Protein AF-A0A164Y6G1-F1 (afdb_monomer_lite)

Foldseek 3Di:
DCQFADQHFDDDDADPCPCVPPPDFDDDPNWGAFDWDAQDQDWFDALEDFEDADTGGRCVLPGIGTQAHRVGDGGPLNVVLCVCQVVVPAEEEEAQSNRSVRRSNCVVNVVVVHHDHRYYHFEAAAAQVRHGDDPVVPPDDVVVCVVLVDDQQLVVQLVCVQLPLDDDGDRDHPVRSVVPDDPVSVSVSRNDNDRHHSAQDPPYPNPDRRPDDPPPPDPDPDDDD

Organism: NCBI:txid431041

InterPro domains:
  IPR014729 Rossmann-like alpha/beta/alpha sandwich fold [G3DSA:3.40.50.620] (2-193)
  IPR020058 Glutamyl/glutaminyl-tRNA synthetase, class Ib, catalytic domain [PF00749] (61-154)
  IPR049940 Glutamyl-Q tRNA(Asp) synthetase/Glutamate--tRNA ligase [PTHR43311] (8-162)

pLDDT: mean 82.49, std 15.35, range [37.59, 97.94]

Sequence (225 aa):
MLAAVSAPHGVTPLYPGTCRNRRDWGPRQGKLPSWRWRAPNRHCRVPEMLQPAPEGWLPTMVGDVVLRRADGFVAYHLATAVDEMAMGITQVFRGADLLPTTAVQVALMEDLGGTPPRYWHGPLLRNRHGQRLAKRTGAGGVQALRQAGWDAPAVVGALAASVGLLEGRQRLSSAELLSGLDLPRLEATCRTDHTPPPQGLPWGEDAAPPPPAPHCGDRGEDAAP

Structure (mmCIF, N/CA/C/O backbone):
data_AF-A0A164Y6G1-F1
#
_entry.id   AF-A0A164Y6G1-F1
#
loop_
_atom_site.group_PDB
_atom_site.id
_atom_site.type_symbol
_atom_site.label_atom_id
_atom_site.label_alt_id
_atom_site.label_comp_id
_atom_site.label_asym_id
_atom_site.label_entity_id
_atom_site.label_seq_id
_atom_site.pdbx_PDB_ins_code
_atom_site.Cartn_x
_atom_site.Cartn_y
_atom_site.Cartn_z
_atom_site.occupancy
_atom_site.B_iso_or_equiv
_atom_site.auth_seq_id
_atom_site.auth_comp_id
_atom_site.auth_asym_id
_atom_site.auth_atom_id
_atom_site.pdbx_PDB_model_num
ATOM 1 N N . MET A 1 1 ? 20.203 -2.605 1.189 1.00 37.59 1 MET A N 1
ATOM 2 C CA . MET A 1 1 ? 20.053 -3.958 0.597 1.00 37.59 1 MET A CA 1
ATOM 3 C C . MET A 1 1 ? 18.624 -4.527 0.642 1.00 37.59 1 MET A C 1
ATOM 5 O O . MET A 1 1 ? 18.361 -5.434 -0.131 1.00 37.59 1 MET A O 1
ATOM 9 N N . LEU A 1 2 ? 17.691 -3.989 1.449 1.00 40.72 2 LEU A N 1
ATOM 10 C CA . LEU A 1 2 ? 16.301 -4.486 1.590 1.00 40.72 2 LEU A CA 1
ATOM 11 C C . LEU A 1 2 ? 15.241 -3.787 0.708 1.00 40.72 2 LEU A C 1
ATOM 13 O O . LEU A 1 2 ? 14.111 -4.255 0.627 1.00 40.72 2 LEU A O 1
ATOM 17 N N . ALA A 1 3 ? 15.584 -2.682 0.041 1.00 51.72 3 ALA A N 1
ATOM 18 C CA . ALA A 1 3 ? 14.600 -1.743 -0.515 1.00 51.72 3 ALA A CA 1
ATOM 19 C C . ALA A 1 3 ? 13.660 -2.307 -1.600 1.00 51.72 3 ALA A C 1
ATOM 21 O O . ALA A 1 3 ? 12.612 -1.726 -1.827 1.00 51.72 3 ALA A O 1
ATOM 22 N N . ALA A 1 4 ? 14.017 -3.411 -2.266 1.00 55.47 4 ALA A N 1
ATOM 23 C CA . ALA A 1 4 ? 13.190 -4.005 -3.323 1.00 55.47 4 ALA A CA 1
ATOM 24 C C . ALA A 1 4 ? 12.319 -5.187 -2.848 1.00 55.47 4 ALA A C 1
ATOM 26 O O . ALA A 1 4 ? 11.470 -5.649 -3.603 1.00 55.47 4 ALA A O 1
ATOM 27 N N . VAL A 1 5 ? 12.541 -5.701 -1.631 1.00 51.06 5 VAL A N 1
ATOM 28 C CA . VAL A 1 5 ? 11.758 -6.819 -1.055 1.00 51.06 5 VAL A CA 1
ATOM 29 C C . VAL A 1 5 ? 10.559 -6.304 -0.263 1.00 51.06 5 VAL A C 1
ATOM 31 O O . VAL A 1 5 ? 9.538 -6.972 -0.163 1.00 51.06 5 VAL A O 1
ATOM 34 N N . SER A 1 6 ? 10.678 -5.104 0.294 1.00 55.56 6 SER A N 1
ATOM 35 C CA . SER A 1 6 ? 9.580 -4.396 0.944 1.00 55.56 6 SER A CA 1
ATOM 36 C C . SER A 1 6 ? 9.068 -3.291 0.034 1.00 55.56 6 SER A C 1
ATOM 38 O O . SER A 1 6 ? 9.755 -2.894 -0.909 1.00 55.56 6 SER A O 1
ATOM 40 N N . ALA A 1 7 ? 7.881 -2.772 0.337 1.00 56.25 7 ALA A N 1
ATOM 41 C CA . ALA A 1 7 ? 7.389 -1.597 -0.351 1.00 56.25 7 ALA A CA 1
ATOM 42 C C . ALA A 1 7 ? 8.407 -0.438 -0.266 1.00 56.25 7 ALA A C 1
ATOM 44 O O . ALA A 1 7 ? 8.993 -0.209 0.806 1.00 56.25 7 ALA A O 1
ATOM 45 N N . PRO A 1 8 ? 8.648 0.281 -1.375 1.00 61.53 8 PRO A N 1
ATOM 46 C CA . PRO A 1 8 ? 9.492 1.466 -1.360 1.00 61.53 8 PRO A CA 1
ATOM 47 C C . PRO A 1 8 ? 8.957 2.506 -0.371 1.00 61.53 8 PRO A C 1
ATOM 49 O O . PRO A 1 8 ? 7.753 2.680 -0.231 1.00 61.53 8 PRO A O 1
ATOM 52 N N . HIS A 1 9 ? 9.863 3.212 0.304 1.00 57.62 9 HIS A N 1
ATOM 53 C CA . HIS A 1 9 ? 9.523 4.353 1.150 1.00 57.62 9 HIS A CA 1
ATOM 54 C C . HIS A 1 9 ? 10.285 5.575 0.624 1.00 57.62 9 HIS A C 1
ATOM 56 O O . HIS A 1 9 ? 11.516 5.562 0.609 1.00 57.62 9 HIS A O 1
ATOM 62 N N . GLY A 1 10 ? 9.566 6.621 0.208 1.00 60.31 10 GLY A N 1
ATOM 63 C CA . GLY A 1 10 ? 10.155 7.846 -0.350 1.00 60.31 10 GLY A CA 1
ATOM 64 C C . GLY A 1 10 ? 10.494 7.769 -1.845 1.00 60.31 10 GLY A C 1
ATOM 65 O O . GLY A 1 10 ? 10.114 6.830 -2.545 1.00 60.31 10 GLY A O 1
ATOM 66 N N . VAL A 1 11 ? 11.199 8.790 -2.345 1.00 59.03 11 VAL A N 1
ATOM 67 C CA . VAL A 1 11 ? 11.557 8.911 -3.768 1.00 59.03 11 VAL A CA 1
ATOM 68 C C . VAL A 1 11 ? 12.651 7.902 -4.109 1.00 59.03 11 VAL A C 1
ATOM 70 O O . VAL A 1 11 ? 13.762 7.965 -3.584 1.00 59.03 11 VAL A O 1
ATOM 73 N N . THR A 1 12 ? 12.340 6.967 -5.004 1.00 67.06 12 THR A N 1
ATOM 74 C CA . THR A 1 12 ? 13.330 6.025 -5.533 1.00 67.06 12 THR A CA 1
ATOM 75 C C . THR A 1 12 ? 13.986 6.650 -6.763 1.00 67.06 12 THR A C 1
ATOM 77 O O . THR A 1 12 ? 13.264 7.048 -7.677 1.00 67.06 12 THR A O 1
ATOM 80 N N . PRO A 1 13 ? 15.327 6.756 -6.828 1.00 81.50 13 PRO A N 1
ATOM 81 C CA . PRO A 1 13 ? 15.986 7.284 -8.013 1.00 81.50 13 PRO A CA 1
ATOM 82 C C . PRO A 1 13 ? 15.686 6.397 -9.222 1.00 81.50 13 PRO A C 1
ATOM 84 O O . PRO A 1 13 ? 15.748 5.164 -9.138 1.00 81.50 13 PRO A O 1
ATOM 87 N N . LEU A 1 14 ? 15.388 7.036 -10.354 1.00 90.88 14 LEU A N 1
ATOM 88 C CA . LEU A 1 14 ? 15.133 6.333 -11.603 1.00 90.88 14 LEU A CA 1
ATOM 89 C C . LEU A 1 14 ? 16.375 5.557 -12.034 1.00 90.88 14 LEU A C 1
ATOM 91 O O . LEU A 1 14 ? 17.514 6.013 -11.898 1.00 90.88 14 LEU A O 1
ATOM 95 N N . TYR A 1 15 ? 16.153 4.364 -12.577 1.00 93.25 15 TYR A N 1
ATOM 96 C CA . TYR A 1 15 ? 17.240 3.568 -13.117 1.00 93.25 15 TYR A CA 1
ATOM 97 C C . TYR A 1 15 ? 17.894 4.294 -14.309 1.00 93.25 15 TYR A C 1
ATOM 99 O O . TYR A 1 15 ? 17.200 4.566 -15.287 1.00 93.25 15 TYR A O 1
ATOM 107 N N . PRO A 1 16 ? 19.220 4.531 -14.304 1.00 92.38 16 PRO A N 1
ATOM 108 C CA . PRO A 1 16 ? 19.900 5.301 -15.353 1.00 92.38 16 PRO A CA 1
ATOM 109 C C . PRO A 1 16 ? 20.017 4.571 -16.703 1.00 92.38 16 PRO A C 1
ATOM 111 O O . PRO A 1 16 ? 20.645 5.072 -17.628 1.00 92.38 16 PRO A O 1
ATOM 114 N N . GLY A 1 17 ? 19.464 3.361 -16.836 1.00 92.38 17 GLY A N 1
ATOM 115 C CA . GLY A 1 17 ? 19.423 2.650 -18.114 1.00 92.38 17 GLY A CA 1
ATOM 116 C C . GLY A 1 17 ? 20.713 1.923 -18.509 1.00 92.38 17 GLY A C 1
ATOM 117 O O . GLY A 1 17 ? 20.767 1.379 -19.608 1.00 92.38 17 GLY A O 1
ATOM 118 N N . THR A 1 18 ? 21.718 1.830 -17.627 1.00 91.81 18 THR A N 1
ATOM 119 C CA . THR A 1 18 ? 23.053 1.251 -17.910 1.00 91.81 18 THR A CA 1
ATOM 120 C C . THR A 1 18 ? 23.014 -0.117 -18.605 1.00 91.81 18 THR A C 1
ATOM 122 O O . THR A 1 18 ? 23.839 -0.411 -19.463 1.00 91.81 18 THR A O 1
ATOM 125 N N . CYS A 1 19 ? 22.044 -0.963 -18.257 1.00 90.69 19 CYS A N 1
ATOM 126 C CA . CYS A 1 19 ? 21.857 -2.301 -18.817 1.00 90.69 19 CYS A CA 1
ATOM 127 C C . CYS A 1 19 ? 20.603 -2.417 -19.697 1.00 90.69 19 CYS A C 1
ATOM 129 O O . CYS A 1 19 ? 20.311 -3.511 -20.171 1.00 90.69 19 CYS A O 1
ATOM 131 N N . ARG A 1 20 ? 19.855 -1.329 -19.925 1.00 91.56 20 ARG A N 1
ATOM 132 C CA . ARG A 1 20 ? 18.534 -1.363 -20.578 1.00 91.56 20 ARG A CA 1
ATOM 133 C C . ARG A 1 20 ? 18.600 -1.916 -22.000 1.00 91.56 20 ARG A C 1
ATOM 135 O O . ARG A 1 20 ? 17.698 -2.635 -22.408 1.00 91.56 20 ARG A O 1
ATOM 142 N N . ASN A 1 21 ? 19.653 -1.603 -22.750 1.00 90.81 21 ASN A N 1
ATOM 143 C CA . ASN A 1 21 ? 19.790 -2.009 -24.155 1.00 90.81 21 ASN A CA 1
ATOM 144 C C . ASN A 1 21 ? 20.833 -3.115 -24.365 1.00 90.81 21 ASN A C 1
ATOM 146 O O . ASN A 1 21 ? 21.228 -3.391 -25.498 1.00 90.81 21 ASN A O 1
ATOM 150 N N . ARG A 1 22 ? 21.294 -3.751 -23.281 1.00 88.62 22 ARG A N 1
ATOM 151 C CA . ARG A 1 22 ? 22.223 -4.875 -23.387 1.00 88.62 22 ARG A CA 1
ATOM 152 C C . ARG A 1 22 ? 21.521 -6.078 -23.995 1.00 88.62 22 ARG A C 1
ATOM 154 O O . ARG A 1 22 ? 20.410 -6.421 -23.603 1.00 88.62 22 ARG A O 1
ATOM 161 N N . ARG A 1 23 ? 22.206 -6.720 -24.938 1.00 83.31 23 ARG A N 1
ATOM 162 C CA . ARG A 1 23 ? 21.751 -7.953 -25.593 1.00 83.31 23 ARG A CA 1
ATOM 163 C C . ARG A 1 23 ? 22.353 -9.205 -24.957 1.00 83.31 23 ARG A C 1
ATOM 165 O O . ARG A 1 23 ? 21.868 -10.302 -25.190 1.00 83.31 23 ARG A O 1
ATOM 172 N N . ASP A 1 24 ? 23.392 -9.039 -24.142 1.00 84.69 24 ASP A N 1
ATOM 173 C CA . ASP A 1 24 ? 24.102 -10.123 -23.482 1.00 84.69 24 ASP A CA 1
ATOM 174 C C . ASP A 1 24 ? 23.584 -10.348 -22.051 1.00 84.69 24 ASP A C 1
ATOM 176 O O . ASP A 1 24 ? 23.931 -9.636 -21.100 1.00 84.69 24 ASP A O 1
ATOM 180 N N . TRP A 1 25 ? 22.749 -11.376 -21.896 1.00 81.94 25 TRP A N 1
ATOM 181 C CA . TRP A 1 25 ? 22.172 -11.792 -20.619 1.00 81.94 25 TRP A CA 1
ATOM 182 C C . TRP A 1 25 ? 22.725 -13.151 -20.174 1.00 81.94 25 TRP A C 1
ATOM 184 O O . TRP A 1 25 ? 22.909 -14.052 -20.985 1.00 81.94 25 TRP A O 1
ATOM 194 N N . GLY A 1 26 ? 23.003 -13.295 -18.878 1.00 84.94 26 GLY A N 1
ATOM 195 C CA . GLY A 1 26 ? 23.525 -14.527 -18.289 1.00 84.94 26 GLY A CA 1
ATOM 196 C C . GLY A 1 26 ? 24.227 -14.281 -16.950 1.00 84.94 26 GLY A C 1
ATOM 197 O O . GLY A 1 26 ? 24.414 -13.118 -16.569 1.00 84.94 26 GLY A O 1
ATOM 198 N N . PRO A 1 27 ? 24.605 -15.346 -16.218 1.00 86.75 27 PRO A N 1
ATOM 199 C CA . PRO A 1 27 ? 25.309 -15.224 -14.946 1.00 86.75 27 PRO A CA 1
ATOM 200 C C . PRO A 1 27 ? 26.602 -14.412 -15.080 1.00 86.75 27 PRO A C 1
ATOM 202 O O . PRO A 1 27 ? 27.409 -14.647 -15.977 1.00 86.75 27 PRO A O 1
ATOM 205 N N . ARG A 1 28 ? 26.832 -13.475 -14.159 1.00 83.44 28 ARG A N 1
ATOM 206 C CA . ARG A 1 28 ? 28.101 -12.750 -14.026 1.00 83.44 28 ARG A CA 1
ATOM 207 C C . ARG A 1 28 ? 28.600 -12.888 -12.605 1.00 83.44 28 ARG A C 1
ATOM 209 O O . ARG A 1 28 ? 27.852 -12.624 -11.668 1.00 83.44 28 ARG A O 1
ATOM 216 N N . GLN A 1 29 ? 29.850 -13.326 -12.454 1.00 84.31 29 GLN A N 1
ATOM 217 C CA . GLN A 1 29 ? 30.454 -13.585 -11.141 1.00 84.31 29 GLN A CA 1
ATOM 218 C C . GLN A 1 29 ? 29.556 -14.481 -10.258 1.00 84.31 29 GLN A C 1
ATOM 220 O O . GLN A 1 29 ? 29.310 -14.186 -9.092 1.00 84.31 29 GLN A O 1
ATOM 225 N N . GLY A 1 30 ? 28.983 -15.536 -10.852 1.00 83.31 30 GLY A N 1
ATOM 226 C CA . GLY A 1 30 ? 28.108 -16.487 -10.153 1.00 83.31 30 GLY A CA 1
ATOM 227 C C . GLY A 1 30 ? 26.705 -15.973 -9.802 1.00 83.31 30 GLY A C 1
ATOM 228 O O . GLY A 1 30 ? 25.961 -16.681 -9.132 1.00 83.31 30 GLY A O 1
ATOM 229 N N . LYS A 1 31 ? 26.309 -14.768 -10.240 1.00 82.00 31 LYS A N 1
ATOM 230 C CA . LYS A 1 31 ? 24.981 -14.194 -9.968 1.00 82.00 31 LYS A CA 1
ATOM 231 C C . LYS A 1 31 ? 24.225 -13.904 -11.254 1.00 82.00 31 LYS A C 1
ATOM 233 O O . LYS A 1 31 ? 24.781 -13.350 -12.202 1.00 82.00 31 LYS A O 1
ATOM 238 N N . LEU A 1 32 ? 22.935 -14.230 -11.279 1.00 88.62 32 LEU A N 1
ATOM 239 C CA . LEU A 1 32 ? 22.060 -13.790 -12.362 1.00 88.62 32 LEU A CA 1
ATOM 240 C C . LEU A 1 32 ? 21.804 -12.279 -12.240 1.00 88.62 32 LEU A C 1
ATOM 242 O O . LEU A 1 32 ? 21.560 -11.793 -11.133 1.00 88.62 32 LEU A O 1
ATOM 246 N N . PRO A 1 33 ? 21.817 -11.519 -13.346 1.00 91.06 33 PRO A N 1
ATOM 247 C CA . PRO A 1 33 ? 21.391 -10.128 -13.338 1.00 91.06 33 PRO A CA 1
ATOM 248 C C . PRO A 1 33 ? 19.959 -9.991 -12.811 1.00 91.06 33 PRO A C 1
ATOM 250 O O . PRO A 1 33 ? 19.117 -10.869 -13.011 1.00 91.06 33 PRO A O 1
ATOM 253 N N . SER A 1 34 ? 19.670 -8.866 -12.154 1.00 92.31 34 SER A N 1
ATOM 254 C CA . SER A 1 34 ? 18.297 -8.546 -11.751 1.00 92.31 34 SER A CA 1
ATOM 255 C C . SER A 1 34 ? 17.397 -8.401 -12.976 1.00 92.31 34 SER A C 1
ATOM 257 O O . SER A 1 34 ? 17.828 -7.886 -14.008 1.00 92.31 34 SER A O 1
ATOM 259 N N . TRP A 1 35 ? 16.140 -8.809 -12.847 1.00 93.50 35 TRP A N 1
ATOM 260 C CA . TRP A 1 35 ? 15.112 -8.514 -13.836 1.00 93.50 35 TRP A CA 1
ATOM 261 C C . TRP A 1 35 ? 14.518 -7.156 -13.524 1.00 93.50 35 TRP A C 1
ATOM 263 O O . TRP A 1 35 ? 14.188 -6.867 -12.370 1.00 93.50 35 TRP A O 1
ATOM 273 N N . ARG A 1 36 ? 14.379 -6.330 -14.556 1.00 94.44 36 ARG A N 1
ATOM 274 C CA . ARG A 1 36 ? 13.681 -5.057 -14.465 1.00 94.44 36 ARG A CA 1
ATOM 275 C C . ARG A 1 36 ? 12.517 -5.058 -15.433 1.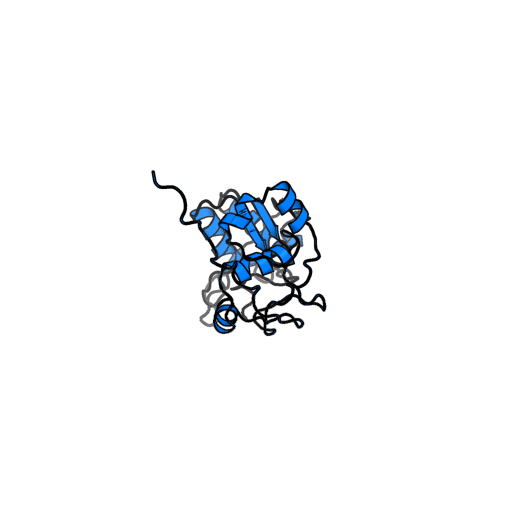00 94.44 36 ARG A C 1
ATOM 277 O O . ARG A 1 36 ? 12.675 -5.465 -16.581 1.00 94.44 36 ARG A O 1
ATOM 284 N N . TRP A 1 37 ? 11.381 -4.584 -14.954 1.00 95.56 37 TRP A N 1
ATOM 285 C CA . TRP A 1 37 ? 10.299 -4.159 -15.813 1.00 95.56 37 TRP A CA 1
ATOM 286 C C . TRP A 1 37 ? 10.777 -2.944 -16.590 1.00 95.56 37 TRP A C 1
ATOM 288 O O . TRP A 1 37 ? 11.327 -2.003 -16.012 1.00 95.56 37 TRP A O 1
ATOM 298 N N . ARG A 1 38 ? 10.617 -3.003 -17.908 1.00 95.25 38 ARG A N 1
ATOM 299 C CA . ARG A 1 38 ? 10.909 -1.875 -18.777 1.00 95.25 38 ARG A CA 1
ATOM 300 C C . ARG A 1 38 ? 9.686 -0.973 -18.759 1.00 95.25 38 ARG A C 1
ATOM 302 O O . ARG A 1 38 ? 8.681 -1.360 -19.344 1.00 95.25 38 ARG A O 1
ATOM 309 N N . ALA A 1 39 ? 9.795 0.211 -18.161 1.00 94.81 39 ALA A N 1
ATOM 310 C CA . ALA A 1 39 ? 8.693 1.164 -18.164 1.00 94.81 39 ALA A CA 1
ATOM 311 C C . ALA A 1 39 ? 8.272 1.463 -19.618 1.00 94.81 39 ALA A C 1
ATOM 313 O O . ALA A 1 39 ? 9.114 1.924 -20.411 1.00 94.81 39 ALA A O 1
ATOM 314 N N . PRO A 1 40 ? 7.012 1.173 -19.982 1.00 94.88 40 PRO A N 1
ATOM 315 C CA . PRO A 1 40 ? 6.481 1.412 -21.310 1.00 94.88 40 PRO A CA 1
ATOM 316 C C . PRO A 1 40 ? 6.262 2.907 -21.514 1.00 94.88 40 PRO A C 1
ATOM 318 O O . PRO A 1 40 ? 5.976 3.648 -20.575 1.00 94.88 40 PRO A O 1
ATOM 321 N N . ASN A 1 41 ? 6.393 3.365 -22.758 1.00 95.94 41 ASN A N 1
ATOM 322 C CA . ASN A 1 41 ? 6.175 4.766 -23.096 1.0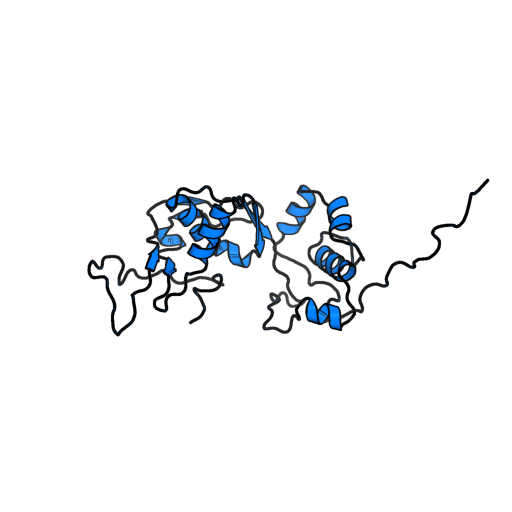0 95.94 41 ASN A CA 1
ATOM 323 C C . ASN A 1 41 ? 4.675 5.076 -23.195 1.00 95.94 41 ASN A C 1
ATOM 325 O O . ASN A 1 41 ? 4.149 5.267 -24.289 1.00 95.94 41 ASN A O 1
ATOM 329 N N . ARG A 1 42 ? 3.985 5.077 -22.052 1.00 95.94 42 ARG A N 1
ATOM 330 C CA . ARG A 1 42 ? 2.583 5.478 -21.947 1.00 95.94 42 ARG A CA 1
ATOM 331 C C . ARG A 1 42 ? 2.326 6.317 -20.706 1.00 95.94 42 ARG A C 1
ATOM 333 O O . ARG A 1 42 ? 3.100 6.309 -19.743 1.00 95.94 42 ARG A O 1
ATOM 340 N N . HIS A 1 43 ? 1.206 7.017 -20.762 1.00 95.06 43 HIS A N 1
ATOM 341 C CA . HIS A 1 43 ? 0.633 7.711 -19.629 1.00 95.06 43 HIS A CA 1
ATOM 342 C C . HIS A 1 43 ? -0.041 6.713 -18.682 1.00 95.06 43 HIS A C 1
ATOM 344 O O . HIS A 1 43 ? -0.669 5.760 -19.141 1.00 95.06 43 HIS A O 1
ATOM 350 N N . CYS A 1 44 ? 0.088 6.929 -17.377 1.00 94.19 44 CYS A N 1
ATOM 351 C CA . CYS A 1 44 ? -0.550 6.123 -16.345 1.00 94.19 44 CYS A CA 1
ATOM 352 C C . CYS A 1 44 ? -1.342 7.030 -15.410 1.00 94.19 44 CYS A C 1
ATOM 354 O O . CYS A 1 44 ? -0.838 8.063 -14.965 1.00 94.19 44 CYS A O 1
ATOM 356 N N . ARG A 1 45 ? -2.559 6.596 -15.082 1.00 93.38 45 ARG A N 1
ATOM 357 C CA . ARG A 1 45 ? -3.423 7.211 -14.078 1.00 93.38 45 ARG A CA 1
ATOM 358 C C . ARG A 1 45 ? -3.819 6.146 -13.067 1.00 93.38 45 ARG A C 1
ATOM 360 O O . ARG A 1 45 ? -4.375 5.117 -13.436 1.00 93.38 45 ARG A O 1
ATOM 367 N N . VAL A 1 46 ? -3.530 6.389 -11.794 1.00 94.06 46 VAL A N 1
ATOM 368 C CA . VAL A 1 46 ? -3.889 5.461 -10.716 1.00 94.06 46 VAL A CA 1
ATOM 369 C C . VAL A 1 46 ? -5.390 5.590 -10.403 1.00 94.06 46 VAL A C 1
ATOM 371 O O . VAL A 1 46 ? -5.865 6.716 -10.235 1.00 94.06 46 VAL A O 1
ATOM 374 N N . PRO A 1 47 ? -6.149 4.480 -10.291 1.00 94.81 47 PRO A N 1
ATOM 375 C CA . PRO A 1 47 ? -7.556 4.493 -9.886 1.00 94.81 47 PRO A CA 1
ATOM 376 C C . PRO A 1 47 ? -7.685 4.674 -8.362 1.00 94.81 47 PRO A C 1
ATOM 378 O O . PRO A 1 47 ? -8.127 3.778 -7.643 1.00 94.81 47 PRO A O 1
ATOM 381 N N . GLU A 1 48 ? -7.232 5.825 -7.872 1.00 94.62 48 GLU A N 1
ATOM 382 C CA . GLU A 1 48 ? -7.285 6.225 -6.466 1.00 94.62 48 GLU A CA 1
ATOM 383 C C . GLU A 1 48 ? -8.628 6.868 -6.115 1.00 94.62 48 GLU A C 1
ATOM 385 O O . GLU A 1 48 ? -9.138 7.703 -6.866 1.00 94.62 48 GLU A O 1
ATOM 390 N N . MET A 1 49 ? -9.174 6.498 -4.956 1.00 94.19 49 MET A N 1
ATOM 391 C CA . MET A 1 49 ? -10.506 6.912 -4.516 1.00 94.19 49 MET A CA 1
ATOM 392 C C . MET A 1 49 ? -10.501 7.988 -3.426 1.00 94.19 49 MET A C 1
ATOM 394 O O . MET A 1 49 ? -11.485 8.715 -3.298 1.00 94.19 49 MET A O 1
ATOM 398 N N . LEU A 1 50 ? -9.424 8.107 -2.644 1.00 91.19 50 LEU A N 1
ATOM 399 C CA . LEU A 1 50 ? -9.349 9.035 -1.513 1.00 91.19 50 LEU A CA 1
ATOM 400 C C . LEU A 1 50 ? -8.394 10.196 -1.776 1.00 91.19 50 LEU A C 1
ATOM 402 O O . LEU A 1 50 ? -8.755 11.349 -1.559 1.00 91.19 50 LEU A O 1
ATOM 406 N N . GLN A 1 51 ? -7.182 9.893 -2.231 1.00 89.00 51 GLN A N 1
ATOM 407 C CA . GLN A 1 51 ? -6.095 10.868 -2.290 1.00 89.00 51 GLN A CA 1
ATOM 408 C C . GLN A 1 51 ? -5.856 11.414 -3.706 1.00 89.00 51 GLN A C 1
ATOM 410 O O . GLN A 1 51 ? -6.159 10.753 -4.700 1.00 89.00 51 GLN A O 1
ATOM 415 N N . PRO A 1 52 ? -5.238 12.596 -3.854 1.00 88.50 52 PRO A N 1
ATOM 416 C CA . PRO A 1 52 ? -4.641 12.989 -5.124 1.00 88.50 52 PRO A CA 1
ATOM 417 C C . PRO A 1 52 ? -3.549 11.985 -5.511 1.00 88.50 52 PRO A C 1
ATOM 419 O O . PRO A 1 52 ? -2.596 11.786 -4.760 1.00 88.50 52 PRO A O 1
ATOM 422 N N . ALA A 1 53 ? -3.673 11.347 -6.674 1.00 86.50 53 ALA A N 1
ATOM 423 C CA . ALA A 1 53 ? -2.744 10.302 -7.089 1.00 86.50 53 ALA A CA 1
ATOM 424 C C . ALA A 1 53 ? -1.745 10.763 -8.158 1.00 86.50 53 ALA A C 1
ATOM 426 O O . ALA A 1 53 ? -2.062 11.652 -8.952 1.00 86.50 53 ALA A O 1
ATOM 427 N N . PRO A 1 54 ? -0.553 10.138 -8.225 1.00 81.38 54 PRO A N 1
ATOM 428 C CA . PRO A 1 54 ? 0.391 10.382 -9.306 1.00 81.38 54 PRO A CA 1
ATOM 429 C C . PRO A 1 54 ? -0.226 10.074 -10.675 1.00 81.38 54 PRO A C 1
ATOM 431 O O . PRO A 1 54 ? -0.796 9.002 -10.892 1.00 81.38 54 PRO A O 1
ATOM 434 N N . GLU A 1 55 ? -0.052 11.004 -11.609 1.00 91.19 55 GLU A N 1
ATOM 435 C CA . GLU A 1 55 ? -0.477 10.886 -13.001 1.00 91.19 55 GLU A CA 1
ATOM 436 C C . GLU A 1 55 ? 0.605 11.474 -13.918 1.00 91.19 55 GLU A C 1
ATOM 438 O O . GLU A 1 55 ? 1.263 12.457 -13.569 1.00 91.19 55 GLU A O 1
ATOM 443 N N . GLY A 1 56 ? 0.883 10.808 -15.043 1.00 93.12 56 GLY A N 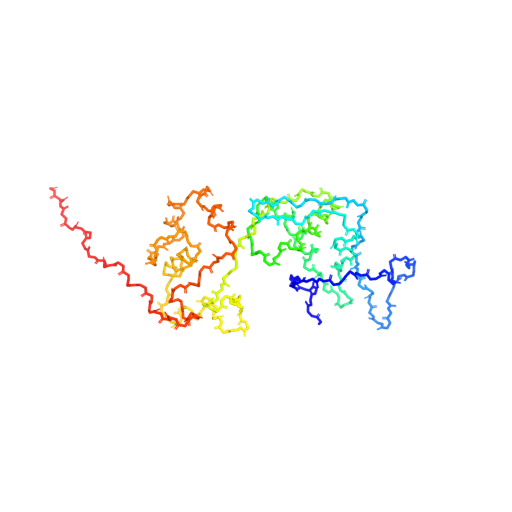1
ATOM 444 C CA . GLY A 1 56 ? 2.006 11.169 -15.907 1.00 93.12 56 GLY A CA 1
ATOM 445 C C . GLY A 1 56 ? 2.601 10.004 -16.698 1.00 93.12 56 GLY A C 1
ATOM 446 O O . GLY A 1 56 ? 2.081 8.889 -16.725 1.00 93.12 56 GLY A O 1
ATOM 447 N N . TRP A 1 57 ? 3.729 10.271 -17.354 1.00 96.00 57 TRP A N 1
ATOM 448 C CA . TRP A 1 57 ? 4.430 9.306 -18.202 1.00 96.00 57 TRP A CA 1
ATOM 449 C C . TRP A 1 57 ? 5.288 8.342 -17.378 1.00 96.00 57 TRP A C 1
ATOM 451 O O . TRP A 1 57 ? 6.176 8.762 -16.639 1.00 96.00 57 TRP A O 1
ATOM 461 N N . LEU A 1 58 ? 5.073 7.035 -17.543 1.00 94.88 58 LEU A N 1
ATOM 462 C CA . LEU A 1 58 ? 5.766 6.000 -16.763 1.00 94.88 58 LEU A CA 1
ATOM 463 C C . LEU A 1 58 ? 7.305 6.073 -16.829 1.00 94.88 58 LEU A C 1
ATOM 465 O O . LEU A 1 58 ? 7.937 5.909 -15.780 1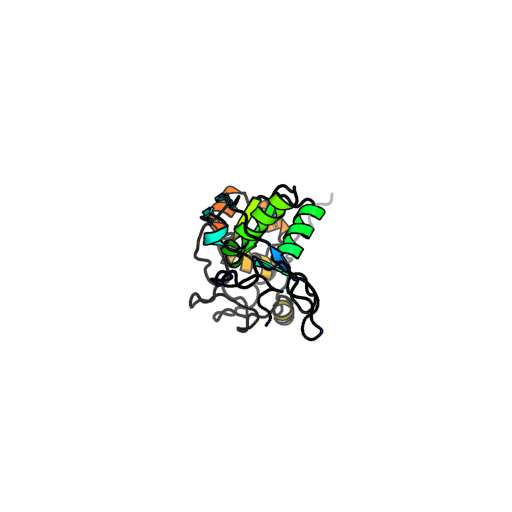.00 94.88 58 LEU A O 1
ATOM 469 N N . PRO A 1 59 ? 7.951 6.352 -17.982 1.00 94.50 59 PRO A N 1
ATOM 470 C CA . PRO A 1 59 ? 9.411 6.400 -18.042 1.00 94.50 59 PRO A CA 1
ATOM 471 C C . PRO A 1 59 ? 10.031 7.491 -17.161 1.00 94.50 59 PRO A C 1
ATOM 473 O O . PRO A 1 59 ? 11.117 7.282 -16.625 1.00 94.50 59 PRO A O 1
ATOM 476 N N . THR A 1 60 ? 9.353 8.632 -17.001 1.00 92.38 60 THR A N 1
ATOM 477 C CA . THR A 1 60 ? 9.823 9.763 -16.186 1.00 92.38 60 THR A CA 1
ATOM 478 C C . THR A 1 60 ? 9.275 9.734 -14.764 1.00 92.38 60 THR A C 1
ATOM 480 O O . THR A 1 60 ? 9.926 10.246 -13.860 1.00 92.38 60 THR A O 1
ATOM 483 N N . MET A 1 61 ? 8.107 9.130 -14.544 1.00 90.25 61 MET A N 1
ATOM 484 C CA . MET A 1 61 ? 7.498 9.033 -13.220 1.00 90.25 61 MET A CA 1
ATOM 485 C C . MET A 1 61 ? 8.119 7.920 -12.369 1.00 90.25 61 MET A C 1
ATOM 487 O O . MET A 1 61 ? 8.406 8.138 -11.196 1.00 90.25 61 MET A O 1
ATOM 491 N N . VAL A 1 62 ? 8.307 6.723 -12.940 1.00 92.00 62 VAL A N 1
ATOM 492 C CA . VAL A 1 62 ? 8.721 5.525 -12.181 1.00 92.00 62 VAL A CA 1
ATOM 493 C C . VAL A 1 62 ? 9.944 4.816 -12.765 1.00 92.00 62 VAL A C 1
ATOM 495 O O . VAL A 1 62 ? 10.723 4.218 -12.021 1.00 92.00 62 VAL A O 1
ATOM 498 N N . GLY A 1 63 ? 10.155 4.908 -14.083 1.00 94.12 63 GLY A N 1
ATOM 499 C CA . GLY A 1 63 ? 11.290 4.294 -14.773 1.00 94.12 63 GLY A CA 1
ATOM 500 C C . GLY A 1 63 ? 11.348 2.765 -14.643 1.00 94.12 63 GLY A C 1
ATOM 501 O O . GLY A 1 63 ? 10.366 2.105 -14.313 1.00 94.12 63 GLY A O 1
ATOM 502 N N . ASP A 1 64 ? 12.515 2.176 -14.926 1.00 95.19 64 ASP A N 1
ATOM 503 C CA . ASP A 1 64 ? 12.665 0.713 -14.922 1.00 95.19 64 ASP A CA 1
ATOM 504 C C . ASP A 1 64 ? 12.822 0.140 -13.515 1.00 95.19 64 ASP A C 1
ATOM 506 O O . ASP A 1 64 ? 13.884 0.242 -12.883 1.00 95.19 64 ASP A O 1
ATOM 510 N N . VAL A 1 65 ? 11.788 -0.553 -13.054 1.00 93.94 65 VAL A N 1
ATOM 511 C CA . VAL A 1 65 ? 11.703 -1.083 -11.692 1.00 93.94 65 VAL A CA 1
ATOM 512 C C . VAL A 1 65 ? 12.179 -2.529 -11.629 1.00 93.94 65 VAL A C 1
ATOM 514 O O . VAL A 1 65 ? 11.929 -3.323 -12.529 1.00 93.94 65 VAL A O 1
ATOM 517 N N . VAL A 1 66 ? 12.885 -2.900 -10.559 1.00 94.25 66 VAL A N 1
ATOM 518 C CA . VAL A 1 66 ? 13.304 -4.293 -10.331 1.00 94.25 66 VAL A CA 1
ATOM 519 C C . VAL A 1 66 ? 12.077 -5.163 -10.055 1.00 94.25 66 VAL A C 1
ATOM 521 O O . VAL A 1 66 ? 11.322 -4.864 -9.139 1.00 94.25 66 VAL A O 1
ATOM 524 N N . LEU A 1 67 ? 11.923 -6.262 -10.797 1.00 95.12 67 LEU A N 1
ATOM 525 C CA . LEU A 1 67 ? 10.911 -7.300 -10.552 1.00 95.12 67 LEU A CA 1
ATOM 526 C C . LEU A 1 67 ? 11.492 -8.538 -9.865 1.00 95.12 67 LEU A C 1
ATOM 528 O O . LEU A 1 67 ? 10.806 -9.215 -9.106 1.00 95.12 67 LEU A O 1
ATOM 532 N N . ARG A 1 68 ? 12.772 -8.829 -10.111 1.00 94.69 68 ARG A N 1
ATOM 533 C CA . ARG A 1 68 ? 13.509 -9.909 -9.451 1.00 94.69 68 ARG A CA 1
ATOM 534 C C . ARG A 1 68 ? 14.932 -9.457 -9.194 1.00 94.69 68 ARG A C 1
ATOM 536 O O . ARG A 1 68 ? 15.619 -8.988 -10.099 1.00 94.69 68 ARG A O 1
ATOM 543 N N . ARG A 1 69 ? 15.389 -9.602 -7.961 1.00 91.31 69 ARG A N 1
ATOM 544 C CA . ARG A 1 69 ? 16.742 -9.234 -7.545 1.00 91.31 69 ARG A CA 1
ATOM 545 C C . ARG A 1 69 ? 17.761 -10.270 -8.029 1.00 91.31 69 ARG A C 1
ATOM 547 O O . ARG A 1 69 ? 17.422 -11.399 -8.379 1.00 91.31 69 ARG A O 1
ATOM 554 N N . ALA A 1 70 ? 19.034 -9.881 -8.045 1.00 90.62 70 ALA A N 1
ATOM 555 C CA . ALA A 1 70 ? 20.128 -10.762 -8.463 1.00 90.62 70 ALA A CA 1
ATOM 556 C C . ALA A 1 70 ? 20.320 -11.976 -7.531 1.00 90.62 70 ALA A C 1
ATOM 558 O O . ALA A 1 70 ? 20.796 -13.019 -7.968 1.00 90.62 70 ALA A O 1
ATOM 559 N N . ASP A 1 71 ? 19.923 -11.847 -6.263 1.00 89.31 71 ASP A N 1
ATOM 560 C CA . ASP A 1 71 ? 19.936 -12.915 -5.257 1.00 89.31 71 ASP A CA 1
ATOM 561 C C . ASP A 1 71 ? 18.688 -13.815 -5.304 1.00 89.31 71 ASP A C 1
ATOM 563 O O . ASP A 1 71 ? 18.536 -14.699 -4.471 1.00 89.31 71 ASP A O 1
ATOM 567 N N . GLY A 1 72 ? 17.803 -13.616 -6.284 1.00 89.81 72 GLY A N 1
ATOM 568 C CA . GLY A 1 72 ? 16.682 -14.510 -6.565 1.00 89.81 72 GLY A CA 1
ATOM 569 C C . GLY A 1 72 ? 15.339 -14.095 -5.984 1.00 89.81 72 GLY A C 1
ATOM 570 O O . GLY A 1 72 ? 14.320 -14.596 -6.451 1.00 89.81 72 GLY A O 1
ATOM 571 N N . PHE A 1 73 ? 15.311 -13.141 -5.056 1.00 93.12 73 PHE A N 1
ATOM 572 C CA . PHE A 1 73 ? 14.061 -12.667 -4.466 1.00 93.12 73 PHE A CA 1
ATOM 573 C C . PHE A 1 73 ? 13.199 -11.914 -5.484 1.00 93.12 73 PHE A C 1
ATOM 575 O O . PHE A 1 73 ? 13.683 -11.019 -6.187 1.00 93.12 73 PHE A O 1
ATOM 582 N N . VAL A 1 74 ? 11.910 -12.250 -5.516 1.00 95.38 74 VAL A N 1
ATOM 583 C CA . VAL A 1 74 ? 10.885 -11.493 -6.240 1.00 95.38 74 VAL A CA 1
ATOM 584 C C . VAL A 1 74 ? 10.664 -10.164 -5.522 1.00 95.38 74 VAL A C 1
ATOM 586 O O . VAL A 1 74 ? 10.622 -10.106 -4.293 1.00 95.38 74 VAL A O 1
ATOM 589 N N . ALA A 1 75 ? 10.604 -9.081 -6.289 1.00 93.69 75 ALA A N 1
ATOM 590 C CA . ALA A 1 75 ? 10.395 -7.750 -5.749 1.00 93.69 75 ALA A CA 1
ATOM 591 C C . ALA A 1 75 ? 8.919 -7.512 -5.423 1.00 93.69 75 ALA A C 1
ATOM 593 O O . ALA A 1 75 ? 8.035 -8.061 -6.083 1.00 93.69 75 ALA A O 1
ATOM 594 N N . TYR A 1 76 ? 8.675 -6.624 -4.458 1.00 92.62 76 TYR A N 1
ATOM 595 C CA . TYR A 1 76 ? 7.339 -6.274 -3.967 1.00 92.62 76 TYR A CA 1
ATOM 596 C C . TYR A 1 76 ? 6.334 -5.996 -5.098 1.00 92.62 76 TYR A C 1
ATOM 598 O O . TYR A 1 76 ? 5.242 -6.551 -5.102 1.00 92.62 76 TYR A O 1
ATOM 606 N N . HIS A 1 77 ? 6.726 -5.198 -6.097 1.00 93.31 77 HIS A N 1
ATOM 607 C CA . HIS A 1 77 ? 5.839 -4.823 -7.199 1.00 93.31 77 HIS A CA 1
ATOM 608 C C . HIS A 1 77 ? 5.316 -6.018 -7.997 1.00 93.31 77 HIS A C 1
ATOM 610 O O . HIS A 1 77 ? 4.130 -6.046 -8.305 1.00 93.31 77 HIS A O 1
ATOM 616 N N . LEU A 1 78 ? 6.176 -6.996 -8.310 1.00 95.88 78 LEU A N 1
ATOM 617 C CA . LEU A 1 78 ? 5.751 -8.183 -9.053 1.00 95.88 78 LEU A CA 1
ATOM 618 C C . LEU A 1 78 ? 4.910 -9.105 -8.176 1.00 95.88 78 LEU A C 1
ATOM 620 O O . LEU A 1 78 ? 3.861 -9.554 -8.620 1.00 95.88 78 LEU A O 1
ATOM 624 N N . ALA A 1 79 ? 5.364 -9.364 -6.946 1.00 95.88 79 ALA A N 1
ATOM 625 C CA . ALA A 1 79 ? 4.664 -10.253 -6.023 1.00 95.88 79 ALA A CA 1
ATOM 626 C C . ALA A 1 79 ? 3.232 -9.762 -5.766 1.00 95.88 79 ALA A C 1
ATOM 628 O O . ALA A 1 79 ? 2.278 -10.476 -6.045 1.00 95.88 79 ALA A O 1
ATOM 629 N N . THR A 1 80 ? 3.078 -8.503 -5.347 1.00 94.56 80 THR A N 1
ATOM 630 C CA . THR A 1 80 ? 1.760 -7.928 -5.057 1.00 94.56 80 THR A CA 1
ATOM 631 C C . THR A 1 80 ? 0.871 -7.854 -6.293 1.00 94.56 80 THR A C 1
ATOM 633 O O . THR A 1 80 ? -0.309 -8.162 -6.188 1.00 94.56 80 THR A O 1
ATOM 636 N N . ALA A 1 81 ? 1.413 -7.495 -7.463 1.00 95.81 81 ALA A N 1
ATOM 637 C CA . ALA A 1 81 ? 0.607 -7.433 -8.679 1.00 95.81 81 ALA A CA 1
ATOM 638 C C . ALA A 1 81 ? 0.041 -8.803 -9.070 1.00 95.81 81 ALA A C 1
ATOM 640 O O . ALA A 1 81 ? -1.142 -8.919 -9.379 1.00 95.81 81 ALA A O 1
ATOM 641 N N . VAL A 1 82 ? 0.879 -9.840 -9.031 1.00 96.38 82 VAL A N 1
ATOM 642 C CA . VAL A 1 82 ? 0.458 -11.209 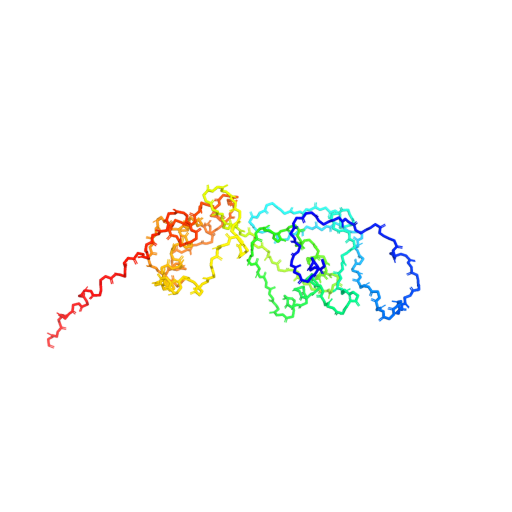-9.343 1.00 96.38 82 VAL A CA 1
ATOM 643 C C . VAL A 1 82 ? -0.559 -11.714 -8.323 1.00 96.38 82 VAL A C 1
ATOM 645 O O . VAL A 1 82 ? -1.580 -12.257 -8.734 1.00 96.38 82 VAL A O 1
ATOM 648 N N . ASP A 1 83 ? -0.328 -11.495 -7.026 1.00 96.88 83 ASP A N 1
ATOM 649 C CA . ASP A 1 83 ? -1.235 -11.950 -5.968 1.00 96.88 83 ASP A CA 1
ATOM 650 C C . ASP A 1 83 ? -2.606 -11.256 -6.044 1.00 96.88 83 ASP A C 1
ATOM 652 O O . ASP A 1 83 ? -3.634 -11.928 -5.993 1.00 96.88 83 ASP A O 1
ATOM 656 N N . GLU A 1 84 ? -2.644 -9.928 -6.225 1.00 96.50 84 GLU A N 1
ATOM 657 C CA . GLU A 1 84 ? -3.900 -9.169 -6.349 1.00 96.50 84 GLU A CA 1
ATOM 658 C C . GLU A 1 84 ? -4.727 -9.647 -7.555 1.00 96.50 84 GLU A C 1
ATOM 660 O O . GLU A 1 84 ? -5.934 -9.863 -7.424 1.00 96.50 84 GLU A O 1
ATOM 665 N N . MET A 1 85 ? -4.084 -9.883 -8.706 1.00 96.56 85 MET A N 1
ATOM 666 C CA . MET A 1 85 ? -4.758 -10.412 -9.897 1.00 96.56 85 MET A CA 1
ATOM 667 C C . MET A 1 85 ? -5.227 -11.858 -9.704 1.00 96.56 85 MET A C 1
ATOM 669 O O . MET A 1 85 ? -6.366 -12.181 -10.036 1.00 96.56 85 MET A O 1
ATOM 673 N N . ALA A 1 86 ? -4.373 -12.729 -9.160 1.00 97.19 86 ALA A N 1
ATOM 674 C CA . ALA A 1 86 ? -4.685 -14.145 -8.972 1.00 97.19 86 ALA A CA 1
ATOM 675 C C . ALA A 1 86 ? -5.825 -14.364 -7.966 1.00 97.19 86 ALA A C 1
ATOM 677 O O . ALA A 1 86 ? -6.613 -15.295 -8.120 1.00 97.19 86 ALA A O 1
ATOM 678 N N . MET A 1 87 ? -5.931 -13.500 -6.954 1.00 97.62 87 MET A N 1
ATOM 679 C CA . MET A 1 87 ? -6.999 -13.541 -5.952 1.00 97.62 87 MET A CA 1
ATOM 680 C C . MET A 1 87 ? -8.264 -12.779 -6.377 1.00 97.62 87 MET A C 1
ATOM 682 O O . MET A 1 87 ? -9.254 -12.803 -5.647 1.00 97.62 87 MET A O 1
ATOM 686 N N . GLY A 1 88 ? -8.259 -12.098 -7.530 1.00 96.88 88 GLY A N 1
ATOM 687 C CA . GLY A 1 88 ? -9.404 -11.315 -8.006 1.00 96.88 88 GLY A CA 1
ATOM 688 C C . GLY A 1 88 ? -9.740 -10.118 -7.110 1.00 96.88 88 GLY A C 1
ATOM 689 O O . GLY A 1 88 ? -10.912 -9.775 -6.946 1.00 96.88 88 GLY A O 1
ATOM 690 N N . ILE A 1 89 ? -8.732 -9.494 -6.495 1.00 97.94 89 ILE A N 1
ATOM 691 C CA . ILE A 1 89 ? -8.929 -8.331 -5.624 1.00 97.94 89 ILE A CA 1
ATOM 692 C C . ILE A 1 89 ? -9.455 -7.155 -6.452 1.00 97.94 89 ILE A C 1
ATOM 694 O O . ILE A 1 89 ? -8.878 -6.789 -7.470 1.00 97.94 89 ILE A O 1
ATOM 698 N N . THR A 1 90 ? -10.548 -6.534 -5.997 1.00 97.56 90 THR A N 1
ATOM 699 C CA . THR A 1 90 ? -11.181 -5.397 -6.694 1.00 97.56 90 THR A CA 1
ATOM 700 C C . THR A 1 90 ? -11.025 -4.070 -5.952 1.00 97.56 90 THR A C 1
ATOM 702 O O . THR A 1 90 ? -11.089 -3.014 -6.584 1.00 97.56 90 THR A O 1
ATOM 705 N N . GLN A 1 91 ? -10.833 -4.104 -4.628 1.00 96.62 91 GLN A N 1
ATOM 706 C CA . GLN A 1 91 ? -10.592 -2.942 -3.766 1.00 96.62 91 GLN A CA 1
ATOM 707 C C . GLN A 1 91 ? -9.365 -3.196 -2.891 1.00 96.62 91 GLN A C 1
ATOM 709 O O . GLN A 1 91 ? -9.288 -4.229 -2.226 1.00 96.62 91 GLN A O 1
ATOM 714 N N . VAL A 1 92 ? -8.446 -2.235 -2.837 1.00 96.62 92 VAL A N 1
ATOM 715 C CA . VAL A 1 92 ? -7.269 -2.289 -1.964 1.00 96.62 92 VAL A CA 1
ATOM 716 C C . VAL A 1 92 ? -7.269 -1.074 -1.047 1.00 96.62 92 VAL A C 1
ATOM 718 O O . VAL A 1 92 ? -7.089 0.049 -1.511 1.00 96.62 92 VAL A O 1
ATOM 721 N N . PHE A 1 93 ? -7.425 -1.300 0.259 1.00 94.25 93 PHE A N 1
ATOM 722 C CA . PHE A 1 93 ? -7.272 -0.265 1.283 1.00 94.25 93 PHE A CA 1
ATOM 723 C C . PHE A 1 93 ? -5.921 -0.418 1.984 1.00 94.25 93 PHE A C 1
ATOM 725 O O . PHE A 1 93 ? -5.631 -1.469 2.559 1.00 94.25 93 PHE A O 1
ATOM 732 N N . ARG A 1 94 ? -5.074 0.615 1.933 1.00 93.25 94 ARG A N 1
ATOM 733 C CA . ARG A 1 94 ? -3.714 0.581 2.503 1.00 93.25 94 ARG A CA 1
ATOM 734 C C . ARG A 1 94 ? -3.215 1.972 2.891 1.00 93.25 94 ARG A C 1
ATOM 736 O O . ARG A 1 94 ? -3.864 2.965 2.600 1.00 93.25 94 ARG A O 1
ATOM 743 N N . GLY A 1 95 ? -2.074 2.050 3.572 1.00 90.31 95 GLY A N 1
ATOM 744 C CA . GLY A 1 95 ? -1.507 3.324 4.026 1.00 90.31 95 GLY A CA 1
ATOM 745 C C . GLY A 1 95 ? -1.008 4.210 2.880 1.00 90.31 95 GLY A C 1
ATOM 746 O O . GLY A 1 95 ? -0.455 3.713 1.899 1.00 90.31 95 GLY A O 1
ATOM 747 N N . ALA A 1 96 ? -1.163 5.529 3.023 1.00 89.75 96 ALA A N 1
ATOM 748 C CA . ALA A 1 96 ? -0.778 6.535 2.030 1.00 89.75 96 ALA A CA 1
ATOM 749 C C . ALA A 1 96 ? 0.719 6.574 1.682 1.00 89.75 96 ALA A C 1
ATOM 751 O O . ALA A 1 96 ? 1.098 7.122 0.650 1.00 89.75 96 ALA A O 1
ATOM 752 N N . ASP A 1 97 ? 1.585 5.942 2.475 1.00 87.31 97 ASP A N 1
ATOM 753 C CA . ASP A 1 97 ? 2.997 5.776 2.130 1.00 87.31 97 ASP A CA 1
ATOM 754 C C . ASP A 1 97 ? 3.227 4.891 0.899 1.00 87.31 97 ASP A C 1
ATOM 756 O O . ASP A 1 97 ? 4.274 5.001 0.261 1.00 87.31 97 ASP A O 1
ATOM 760 N N . LEU A 1 98 ? 2.249 4.059 0.534 1.00 91.44 98 LEU A N 1
ATOM 761 C CA . LEU A 1 98 ? 2.307 3.204 -0.651 1.00 91.44 98 LEU A CA 1
ATOM 762 C C . LEU A 1 98 ? 1.815 3.895 -1.927 1.00 91.44 98 LEU A C 1
ATOM 764 O O . LEU A 1 98 ? 2.110 3.411 -3.024 1.00 91.44 98 LEU A O 1
ATOM 768 N N . LEU A 1 99 ? 1.152 5.050 -1.811 1.00 91.06 99 LEU A N 1
ATOM 769 C CA . LEU A 1 99 ? 0.575 5.777 -2.942 1.00 91.06 99 LEU A CA 1
ATOM 770 C C . LEU A 1 99 ? 1.589 6.038 -4.076 1.00 91.06 99 LEU A C 1
ATOM 772 O O . LEU A 1 99 ? 1.270 5.680 -5.214 1.00 91.06 99 LEU A O 1
ATOM 776 N N . PRO A 1 100 ? 2.828 6.520 -3.817 1.00 86.69 100 PRO A N 1
ATOM 777 C CA . PRO A 1 100 ? 3.811 6.789 -4.876 1.00 86.69 100 PRO A CA 1
ATOM 778 C C . PRO A 1 100 ? 4.210 5.553 -5.692 1.00 86.69 100 PRO A C 1
ATOM 780 O O . PRO A 1 100 ? 4.695 5.663 -6.813 1.00 86.69 100 PRO A O 1
ATOM 783 N N . THR A 1 101 ? 4.028 4.362 -5.122 1.00 87.25 101 THR A N 1
ATOM 784 C CA . THR A 1 101 ? 4.467 3.087 -5.705 1.00 87.25 101 THR A CA 1
ATOM 785 C C . THR A 1 101 ? 3.367 2.399 -6.514 1.00 87.25 101 THR A C 1
ATOM 787 O O . THR A 1 101 ? 3.639 1.455 -7.260 1.00 87.25 101 THR A O 1
ATOM 790 N N . THR A 1 102 ? 2.135 2.903 -6.408 1.00 93.56 102 THR A N 1
ATOM 791 C CA . THR A 1 102 ? 0.931 2.315 -7.007 1.00 93.56 102 THR A CA 1
ATOM 792 C C . THR A 1 102 ? 0.949 2.382 -8.530 1.00 93.56 102 THR A C 1
ATOM 794 O O . THR A 1 102 ? 0.531 1.427 -9.174 1.00 93.56 102 THR A O 1
ATOM 797 N N . ALA A 1 103 ? 1.508 3.444 -9.122 1.00 94.12 103 ALA A N 1
ATOM 798 C CA . ALA A 1 103 ? 1.605 3.574 -10.580 1.00 94.12 103 ALA A CA 1
ATOM 799 C C . ALA A 1 103 ? 2.370 2.405 -11.228 1.00 94.12 103 ALA A C 1
ATOM 801 O O . ALA A 1 103 ? 1.986 1.926 -12.290 1.00 94.12 103 ALA A O 1
ATOM 802 N N . VAL A 1 104 ? 3.410 1.890 -10.556 1.00 94.06 104 VAL A N 1
ATOM 803 C CA . VAL A 1 104 ? 4.152 0.705 -11.021 1.00 94.06 104 VAL A CA 1
ATOM 804 C C . VAL A 1 104 ? 3.264 -0.536 -11.004 1.00 94.06 104 VAL A C 1
ATOM 806 O O . VAL A 1 104 ? 3.297 -1.314 -11.947 1.00 94.06 104 VAL A O 1
ATOM 809 N N . GLN A 1 105 ? 2.488 -0.737 -9.934 1.00 93.69 105 GLN A N 1
ATOM 810 C CA . GLN A 1 105 ? 1.619 -1.910 -9.792 1.00 93.69 105 GLN A CA 1
ATOM 811 C C . GLN A 1 105 ? 0.490 -1.895 -10.822 1.00 93.69 105 GLN A C 1
ATOM 813 O O . GLN A 1 105 ? 0.302 -2.892 -11.509 1.00 93.69 105 GLN A O 1
ATOM 818 N N . VAL A 1 106 ? -0.187 -0.754 -10.975 1.00 95.56 106 VAL A N 1
ATOM 819 C CA . VAL A 1 106 ? -1.241 -0.536 -11.979 1.00 95.56 106 VAL A CA 1
ATOM 820 C C . VAL A 1 106 ? -0.714 -0.864 -13.373 1.00 95.56 106 VAL A C 1
ATOM 822 O O . VAL A 1 106 ? -1.244 -1.747 -14.041 1.00 95.56 106 VAL A O 1
ATOM 825 N N . ALA A 1 107 ? 0.389 -0.229 -13.776 1.00 96.06 107 ALA A N 1
ATOM 826 C CA . ALA A 1 107 ? 0.953 -0.433 -15.103 1.00 96.06 107 ALA A CA 1
ATOM 827 C C . ALA A 1 107 ? 1.452 -1.871 -15.329 1.00 96.06 107 ALA A C 1
ATOM 829 O O . ALA A 1 107 ? 1.320 -2.409 -16.427 1.00 96.06 107 ALA A O 1
ATOM 830 N N . LEU A 1 108 ? 2.008 -2.509 -14.295 1.00 96.19 108 LEU A N 1
ATOM 831 C CA . LEU A 1 108 ? 2.461 -3.893 -14.376 1.00 96.19 108 LEU A CA 1
ATOM 832 C C . LEU A 1 108 ? 1.290 -4.875 -14.521 1.00 96.19 108 LEU A C 1
ATOM 834 O O . LEU A 1 108 ? 1.404 -5.817 -15.297 1.00 96.19 108 LEU A O 1
ATOM 838 N N . MET A 1 109 ? 0.176 -4.673 -13.810 1.00 97.00 109 MET A N 1
ATOM 839 C CA . MET A 1 109 ? -1.019 -5.514 -13.966 1.00 97.00 109 MET A CA 1
ATOM 840 C C . MET A 1 109 ? -1.614 -5.390 -15.365 1.00 97.00 109 MET A C 1
ATOM 842 O O . MET A 1 109 ? -1.924 -6.406 -15.978 1.00 97.00 109 MET A O 1
ATOM 846 N N . GLU A 1 110 ? -1.714 -4.167 -15.892 1.00 96.38 110 GLU A N 1
ATOM 847 C CA . GLU A 1 110 ? -2.163 -3.924 -17.268 1.00 96.38 110 GLU A CA 1
ATOM 848 C C . GLU A 1 110 ? -1.277 -4.654 -18.289 1.00 96.38 110 GLU A C 1
ATOM 850 O O . GLU A 1 110 ? -1.784 -5.313 -19.194 1.00 96.38 110 GLU A O 1
ATOM 855 N N . ASP A 1 111 ? 0.050 -4.589 -18.124 1.00 96.31 111 ASP A N 1
ATOM 856 C CA . ASP A 1 111 ? 1.008 -5.277 -19.002 1.00 96.31 111 ASP A CA 1
ATOM 857 C C . ASP A 1 111 ? 0.899 -6.808 -18.914 1.00 96.31 111 ASP A C 1
ATOM 859 O O . ASP A 1 111 ? 1.231 -7.514 -19.866 1.00 96.31 111 ASP A O 1
ATOM 863 N N . LEU A 1 112 ? 0.436 -7.324 -17.774 1.00 96.12 112 LEU A N 1
ATOM 864 C CA . LEU A 1 112 ? 0.149 -8.741 -17.555 1.00 96.12 112 LEU A CA 1
ATOM 865 C C . LEU A 1 112 ? -1.270 -9.135 -18.010 1.00 96.12 112 LEU A C 1
ATOM 867 O O . LEU A 1 112 ? -1.651 -10.295 -17.862 1.00 96.12 112 LEU A O 1
ATOM 871 N N . GLY A 1 113 ? -2.039 -8.202 -18.584 1.00 96.25 113 GLY A N 1
ATOM 872 C CA . GLY A 1 113 ? -3.394 -8.430 -19.092 1.00 96.25 113 GLY A CA 1
ATOM 873 C C . GLY A 1 113 ? -4.492 -8.405 -18.024 1.00 96.25 113 GLY A C 1
ATOM 874 O O . GLY A 1 113 ? -5.622 -8.801 -18.305 1.00 96.25 113 GLY A O 1
ATOM 875 N N . GLY A 1 114 ? -4.177 -7.966 -16.804 1.00 96.06 114 GLY A N 1
ATOM 876 C CA . GLY A 1 114 ? -5.129 -7.828 -15.706 1.00 96.06 114 GLY A CA 1
ATOM 877 C C . GLY A 1 114 ? -5.821 -6.465 -15.665 1.00 96.06 114 GLY A C 1
ATOM 878 O O . GLY A 1 114 ? -5.406 -5.504 -16.309 1.00 96.06 114 GLY A O 1
ATOM 879 N N . THR A 1 115 ? -6.880 -6.377 -14.857 1.00 96.00 115 THR A N 1
ATOM 880 C CA . THR A 1 115 ? -7.540 -5.107 -14.516 1.00 96.00 115 THR A CA 1
ATOM 881 C C . THR A 1 115 ? -7.115 -4.686 -13.108 1.00 96.00 115 THR A C 1
ATOM 883 O O . THR A 1 115 ? -7.386 -5.435 -12.168 1.00 96.00 115 THR A O 1
ATOM 886 N N . PRO A 1 116 ? -6.467 -3.520 -12.932 1.00 96.00 116 PRO A N 1
ATOM 887 C CA . PRO A 1 116 ? -6.079 -3.037 -11.610 1.00 96.00 116 PRO A CA 1
ATOM 888 C C . PRO A 1 116 ? -7.290 -2.805 -10.687 1.00 96.00 116 PRO A C 1
ATOM 890 O O . PRO A 1 116 ? -8.338 -2.346 -11.160 1.00 96.00 116 PRO A O 1
ATOM 893 N N . PRO A 1 117 ? -7.168 -3.060 -9.371 1.00 97.38 117 PRO A N 1
ATOM 894 C CA . PRO A 1 117 ? -8.214 -2.730 -8.410 1.00 97.38 117 PRO A CA 1
ATOM 895 C C . PRO A 1 117 ? -8.349 -1.214 -8.235 1.00 97.38 117 PRO A C 1
ATOM 897 O O . PRO A 1 117 ? -7.472 -0.437 -8.611 1.00 97.38 117 PRO A O 1
ATOM 900 N N . ARG A 1 118 ? -9.437 -0.784 -7.591 1.00 96.69 118 ARG A N 1
ATOM 901 C CA . ARG A 1 118 ? -9.525 0.577 -7.046 1.00 96.69 118 ARG A CA 1
ATOM 902 C C . ARG A 1 118 ? -8.717 0.658 -5.755 1.00 96.69 118 ARG A C 1
ATOM 904 O O . ARG A 1 118 ? -8.851 -0.206 -4.884 1.00 96.69 118 ARG A O 1
ATOM 911 N N . TYR A 1 119 ? -7.912 1.703 -5.624 1.00 96.00 119 TYR A N 1
ATOM 912 C CA . TYR A 1 119 ? -7.065 1.927 -4.459 1.00 96.00 119 TYR A CA 1
ATOM 913 C C . TYR A 1 119 ? -7.664 2.982 -3.531 1.00 96.00 119 TYR A C 1
ATOM 915 O O . TYR A 1 119 ? -8.235 3.976 -3.973 1.00 96.00 119 TYR A O 1
ATOM 923 N N . TRP A 1 120 ? -7.523 2.735 -2.234 1.00 95.12 120 TRP A N 1
ATOM 924 C CA . TRP A 1 120 ? -7.944 3.611 -1.152 1.00 95.12 120 TRP A CA 1
ATOM 925 C C . TRP A 1 120 ? -6.750 3.809 -0.223 1.00 95.12 120 TRP A C 1
ATOM 927 O O . TRP A 1 120 ? -6.412 2.927 0.575 1.00 95.12 120 TRP A O 1
ATOM 937 N N . HIS A 1 121 ? -6.074 4.949 -0.354 1.00 93.50 121 HIS A N 1
ATOM 938 C CA . HIS A 1 121 ? -4.898 5.253 0.455 1.00 93.50 121 HIS A CA 1
ATOM 939 C C . HIS A 1 121 ? -5.280 6.033 1.723 1.00 93.50 121 HIS A C 1
ATOM 941 O O . HIS A 1 121 ? -5.406 7.257 1.721 1.00 93.50 121 HIS A O 1
ATOM 947 N N . GLY A 1 122 ? -5.463 5.301 2.823 1.00 90.12 122 GLY A N 1
ATOM 948 C CA . GLY A 1 122 ? -5.807 5.853 4.131 1.00 90.12 122 GLY A CA 1
ATOM 949 C C . GLY A 1 122 ? -4.622 6.531 4.832 1.00 90.12 122 GLY A C 1
ATOM 950 O O . GLY A 1 122 ? -3.457 6.250 4.522 1.00 90.12 122 GLY A O 1
ATOM 951 N N . PRO A 1 123 ? -4.892 7.418 5.799 1.00 85.62 123 PRO A N 1
ATOM 952 C CA . PRO A 1 123 ? -3.853 8.205 6.434 1.00 85.62 123 PRO A CA 1
ATOM 953 C C . PRO A 1 123 ? -3.006 7.353 7.393 1.00 85.62 123 PRO A C 1
ATOM 955 O O . PRO A 1 123 ? -3.375 6.248 7.799 1.00 85.62 123 PRO A O 1
ATOM 958 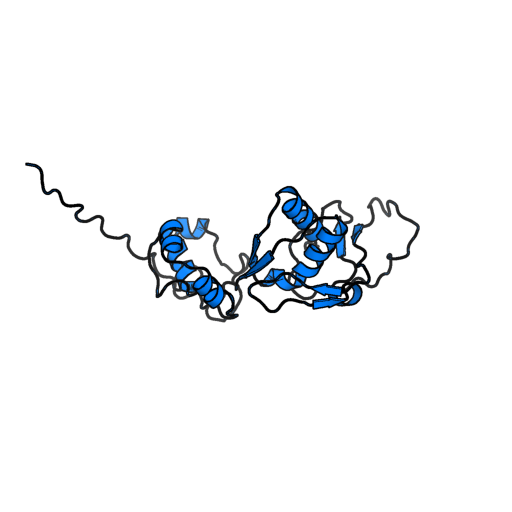N N . LEU A 1 124 ? -1.817 7.855 7.727 1.00 84.50 124 LEU A N 1
ATOM 959 C CA . LEU A 1 124 ? -0.849 7.138 8.555 1.00 84.50 124 LEU A CA 1
ATOM 960 C C . LEU A 1 124 ? -0.959 7.576 10.009 1.00 84.50 124 LEU A C 1
ATOM 962 O O . LEU A 1 124 ? -1.016 8.769 10.298 1.00 84.50 124 LEU A O 1
ATOM 966 N N . LEU A 1 125 ? -0.866 6.618 10.930 1.00 80.12 125 LEU A N 1
ATOM 967 C CA . LEU A 1 125 ? -0.803 6.927 12.354 1.00 80.12 125 LEU A CA 1
ATOM 968 C C . LEU A 1 125 ? 0.456 7.742 12.675 1.00 80.12 125 LEU A C 1
ATOM 970 O O . LEU A 1 125 ? 1.577 7.378 12.295 1.00 80.12 125 LEU A O 1
ATOM 974 N N . ARG A 1 126 ? 0.265 8.829 13.420 1.00 77.44 126 ARG A N 1
ATOM 975 C CA . ARG A 1 126 ? 1.324 9.735 13.872 1.00 77.44 126 ARG A CA 1
ATOM 976 C C . ARG A 1 126 ? 1.331 9.827 15.397 1.00 77.44 126 ARG A C 1
ATOM 978 O O . ARG A 1 126 ? 0.322 9.565 16.044 1.00 77.44 126 ARG A O 1
ATOM 985 N N . ASN A 1 127 ? 2.478 10.164 15.978 1.00 73.50 127 ASN A N 1
ATOM 986 C CA . ASN A 1 127 ? 2.564 10.576 17.379 1.00 73.50 127 ASN A CA 1
ATOM 987 C C . ASN A 1 127 ? 2.171 12.058 17.531 1.00 73.50 127 ASN A C 1
ATOM 989 O O . ASN A 1 127 ? 1.905 12.744 16.543 1.00 73.50 127 ASN A O 1
ATOM 993 N N . ARG A 1 128 ? 2.154 12.570 18.768 1.00 69.44 128 ARG A N 1
ATOM 994 C CA . ARG A 1 128 ? 1.814 13.978 19.049 1.00 69.44 128 ARG A CA 1
ATOM 995 C C . ARG A 1 128 ? 2.768 14.994 18.418 1.00 69.44 128 ARG A C 1
ATOM 997 O O . ARG A 1 128 ? 2.371 16.122 18.168 1.00 69.44 128 ARG A O 1
ATOM 1004 N N . HIS A 1 129 ? 3.996 14.580 18.107 1.00 72.56 129 HIS A N 1
ATOM 1005 C CA . HIS A 1 129 ? 4.987 15.396 17.397 1.00 72.56 129 HIS A CA 1
ATOM 1006 C C . HIS A 1 129 ? 4.799 15.342 15.871 1.00 72.56 129 HIS A C 1
ATOM 1008 O O . HIS A 1 129 ? 5.668 15.783 15.121 1.00 72.56 129 HIS A O 1
ATOM 1014 N N . GLY A 1 130 ? 3.708 14.736 15.385 1.00 72.25 130 GLY A N 1
ATOM 1015 C CA . GLY A 1 130 ? 3.416 14.566 13.962 1.00 72.25 130 GLY A CA 1
ATOM 1016 C C . GLY A 1 130 ? 4.284 13.514 13.264 1.00 72.25 130 GLY A C 1
ATOM 1017 O O . GLY A 1 130 ? 4.182 13.331 12.047 1.00 72.25 130 GLY A O 1
ATOM 1018 N N . GLN A 1 131 ? 5.131 12.788 13.995 1.00 75.50 131 GLN A N 1
ATOM 1019 C CA . GLN A 1 131 ? 6.017 11.777 13.427 1.00 75.50 131 GLN A CA 1
ATOM 1020 C C . GLN A 1 131 ? 5.245 10.485 13.178 1.00 75.50 131 GLN A C 1
ATOM 1022 O O . GLN A 1 131 ? 4.516 10.002 14.043 1.00 75.50 131 GLN A O 1
ATOM 1027 N N . ARG A 1 132 ? 5.433 9.893 11.996 1.00 78.12 132 ARG A N 1
ATOM 1028 C CA . ARG A 1 132 ? 4.823 8.608 11.645 1.00 78.12 132 ARG A CA 1
ATOM 1029 C C . ARG A 1 132 ? 5.244 7.527 12.642 1.00 78.12 132 ARG A C 1
ATOM 1031 O O . ARG A 1 132 ? 6.439 7.305 12.838 1.00 78.12 132 ARG A O 1
ATOM 1038 N N . LEU A 1 133 ? 4.270 6.809 13.197 1.00 75.25 133 LEU A N 1
ATOM 1039 C CA . LEU A 1 133 ? 4.538 5.641 14.026 1.00 75.25 133 LEU A CA 1
ATOM 1040 C C . LEU A 1 133 ? 5.108 4.517 13.158 1.00 75.25 133 LEU A C 1
ATOM 1042 O O . LEU A 1 133 ? 4.507 4.102 12.168 1.00 75.25 133 LEU A O 1
ATOM 1046 N N . ALA A 1 134 ? 6.273 4.003 13.540 1.00 69.69 134 ALA A N 1
ATOM 1047 C CA . ALA A 1 134 ? 6.880 2.838 12.919 1.00 69.69 134 ALA A CA 1
ATOM 1048 C C . ALA A 1 134 ? 7.223 1.805 13.994 1.00 69.69 134 ALA A C 1
ATOM 1050 O O . ALA A 1 134 ? 7.611 2.151 15.107 1.00 69.69 134 ALA A O 1
ATOM 1051 N N . LYS A 1 135 ? 7.178 0.513 13.644 1.00 65.00 135 LYS A N 1
ATOM 1052 C CA . LYS A 1 135 ? 7.580 -0.575 14.561 1.00 65.00 135 LYS A CA 1
ATOM 1053 C C . LYS A 1 135 ? 8.990 -0.383 15.143 1.00 65.00 135 LYS A C 1
ATOM 1055 O O . LYS A 1 135 ? 9.283 -0.864 16.227 1.00 65.00 135 LYS A O 1
ATOM 1060 N N . ARG A 1 136 ? 9.874 0.320 14.424 1.00 56.81 136 ARG A N 1
ATOM 1061 C CA . ARG A 1 136 ? 11.261 0.588 14.845 1.00 56.81 136 ARG A CA 1
ATOM 1062 C C . ARG A 1 136 ? 11.382 1.729 15.862 1.00 56.81 136 ARG A C 1
ATOM 1064 O O . ARG A 1 136 ? 12.418 1.826 16.501 1.00 56.81 136 ARG A O 1
ATOM 1071 N N . THR A 1 137 ? 10.360 2.572 16.010 1.00 53.12 137 THR A N 1
ATOM 1072 C CA . THR A 1 137 ? 10.363 3.750 16.897 1.00 53.12 137 THR A CA 1
ATOM 1073 C C . THR A 1 137 ? 9.563 3.516 18.183 1.00 53.12 137 THR A C 1
ATOM 1075 O O . THR A 1 137 ? 9.052 4.464 18.764 1.00 53.12 137 THR A O 1
ATOM 1078 N N . GLY A 1 138 ? 9.421 2.259 18.620 1.00 51.16 138 GLY A N 1
ATOM 1079 C CA . GLY A 1 138 ? 8.826 1.927 19.921 1.00 51.16 138 GLY A CA 1
ATOM 1080 C C . GLY A 1 138 ? 7.303 1.763 19.941 1.00 51.16 138 GLY A C 1
ATOM 1081 O O . GLY A 1 138 ? 6.748 1.487 21.000 1.00 51.16 138 GLY A O 1
ATOM 1082 N N . ALA A 1 139 ? 6.616 1.859 18.796 1.00 60.41 139 ALA A N 1
ATOM 1083 C CA . ALA A 1 139 ? 5.222 1.428 18.707 1.00 60.41 139 ALA A CA 1
ATOM 1084 C C . ALA A 1 139 ? 5.166 -0.100 18.845 1.00 60.41 139 ALA A C 1
ATOM 1086 O O . ALA A 1 139 ? 5.529 -0.831 17.917 1.00 60.41 139 ALA A O 1
ATOM 1087 N N . GLY A 1 140 ? 4.758 -0.588 20.017 1.00 64.75 140 GLY A N 1
ATOM 1088 C CA . GLY A 1 140 ? 4.530 -2.011 20.222 1.00 64.75 140 GLY A CA 1
ATOM 1089 C C . GLY A 1 140 ? 3.448 -2.531 19.268 1.00 64.75 140 GLY A C 1
ATOM 1090 O O . GLY A 1 140 ? 2.606 -1.795 18.759 1.00 64.75 140 GLY A O 1
ATOM 1091 N N . GLY A 1 141 ? 3.507 -3.820 18.944 1.00 79.12 141 GLY A N 1
ATOM 1092 C CA . GLY A 1 141 ? 2.457 -4.462 18.153 1.00 79.12 141 GLY A CA 1
ATOM 1093 C C . GLY A 1 141 ? 1.218 -4.768 18.996 1.00 79.12 141 GLY A C 1
ATOM 1094 O O . GLY A 1 141 ? 1.219 -4.604 20.212 1.00 79.12 141 GLY A O 1
ATOM 1095 N N . VAL A 1 142 ? 0.187 -5.345 18.375 1.00 84.69 142 VAL A N 1
ATOM 1096 C CA . VAL A 1 142 ? -1.023 -5.830 19.075 1.00 84.69 142 VAL A CA 1
ATOM 1097 C C . VAL A 1 142 ? -0.690 -6.757 20.259 1.00 84.69 142 VAL A C 1
ATOM 1099 O O . VAL A 1 142 ? -1.396 -6.767 21.262 1.00 84.69 142 VAL A O 1
ATOM 1102 N N . GLN A 1 143 ? 0.422 -7.496 20.191 1.00 85.44 143 GLN A N 1
ATOM 1103 C CA . GLN A 1 143 ? 0.906 -8.321 21.300 1.00 85.44 143 GLN A CA 1
ATOM 1104 C C . GLN A 1 143 ? 1.254 -7.505 22.555 1.00 85.44 143 GLN A C 1
ATOM 1106 O O . GLN A 1 143 ? 0.894 -7.909 23.657 1.00 85.44 143 GLN A O 1
ATOM 1111 N N . ALA A 1 144 ? 1.909 -6.354 22.397 1.00 83.81 144 ALA A N 1
ATOM 1112 C CA . ALA A 1 144 ? 2.249 -5.489 23.521 1.00 83.81 144 ALA A CA 1
ATOM 1113 C C . ALA A 1 144 ? 0.995 -4.812 24.109 1.00 83.81 144 ALA A C 1
ATOM 1115 O O . ALA A 1 144 ? 0.903 -4.677 25.324 1.00 83.81 144 ALA A O 1
ATOM 1116 N N . LEU A 1 145 ? -0.014 -4.489 23.280 1.00 85.62 145 LEU A N 1
ATOM 1117 C CA . LEU A 1 145 ? -1.331 -4.032 23.764 1.00 85.62 145 LEU A CA 1
ATOM 1118 C C . LEU A 1 145 ? -1.957 -5.085 24.669 1.00 85.62 145 LEU A C 1
ATOM 1120 O O . LEU A 1 145 ? -2.361 -4.786 25.789 1.00 85.62 145 LEU A O 1
ATOM 1124 N N . ARG A 1 146 ? -1.976 -6.334 24.198 1.00 88.75 146 ARG A N 1
ATOM 1125 C CA . ARG A 1 146 ? -2.537 -7.457 24.946 1.00 88.75 146 ARG A CA 1
ATOM 1126 C C . ARG A 1 146 ? -1.835 -7.661 26.289 1.00 88.75 146 ARG A C 1
ATOM 1128 O O . ARG A 1 146 ? -2.504 -7.863 27.292 1.00 88.75 146 ARG A O 1
ATOM 1135 N N . GLN A 1 147 ? -0.504 -7.579 26.316 1.00 87.44 147 GLN A N 1
ATOM 1136 C CA . GLN A 1 147 ? 0.284 -7.675 27.554 1.00 87.44 147 GLN A CA 1
ATOM 1137 C C . GLN A 1 147 ? 0.012 -6.512 28.516 1.00 87.44 147 GLN A C 1
ATOM 1139 O O . GLN A 1 147 ? 0.032 -6.707 29.725 1.00 87.44 147 GLN A O 1
ATOM 1144 N N . ALA A 1 148 ? -0.302 -5.329 27.986 1.00 85.44 148 ALA A N 1
ATOM 1145 C CA . ALA A 1 148 ? -0.724 -4.163 28.758 1.00 85.44 148 ALA A CA 1
ATOM 1146 C C . ALA A 1 148 ? -2.220 -4.186 29.149 1.00 85.44 148 ALA A C 1
ATOM 1148 O O . ALA A 1 148 ? -2.747 -3.170 29.598 1.00 85.44 148 ALA A O 1
ATOM 1149 N N . GLY A 1 149 ? -2.924 -5.309 28.958 1.00 89.62 149 GLY A N 1
ATOM 1150 C CA . GLY A 1 149 ? -4.323 -5.480 29.363 1.00 89.62 149 GLY A CA 1
ATOM 1151 C C . GLY A 1 149 ? -5.363 -4.932 28.382 1.00 89.62 149 GLY A C 1
ATOM 1152 O O . GLY A 1 149 ? -6.544 -4.879 28.713 1.00 89.62 149 GLY A O 1
ATOM 1153 N N . TRP A 1 150 ? -4.961 -4.532 27.174 1.00 89.62 150 TRP A N 1
ATOM 1154 C CA . TRP A 1 150 ? -5.901 -4.108 26.139 1.00 89.62 150 TRP A CA 1
ATOM 1155 C C . TRP A 1 150 ? -6.498 -5.310 25.415 1.00 89.62 150 TRP A C 1
ATOM 1157 O O . TRP A 1 150 ? -5.781 -6.157 24.874 1.00 89.62 150 TRP A O 1
ATOM 1167 N N . ASP A 1 151 ? -7.819 -5.339 25.324 1.00 91.81 151 ASP A N 1
ATOM 1168 C CA . ASP A 1 151 ? -8.556 -6.295 24.513 1.00 91.81 151 ASP A CA 1
ATOM 1169 C C . ASP A 1 151 ? -8.997 -5.689 23.172 1.00 91.81 151 ASP A C 1
ATOM 1171 O O . ASP A 1 151 ? -8.854 -4.492 22.917 1.00 91.81 151 ASP A O 1
ATOM 1175 N N . ALA A 1 152 ? -9.506 -6.537 22.274 1.00 93.19 152 ALA A N 1
ATOM 1176 C CA . ALA A 1 152 ? -9.791 -6.133 20.898 1.00 93.19 152 ALA A CA 1
ATOM 1177 C C . ALA A 1 152 ? -10.768 -4.939 20.792 1.00 93.19 152 ALA A C 1
ATOM 1179 O O . ALA A 1 152 ? -10.428 -4.002 20.068 1.00 93.19 152 ALA A O 1
ATOM 1180 N N . PRO A 1 153 ? -11.902 -4.884 21.524 1.00 94.19 153 PRO A N 1
ATOM 1181 C CA . PRO A 1 153 ? -12.808 -3.734 21.473 1.00 94.19 153 PRO A CA 1
ATOM 1182 C C . PRO A 1 153 ? -12.176 -2.408 21.913 1.00 94.19 153 PRO A C 1
ATOM 1184 O O . PRO A 1 153 ? -12.452 -1.364 21.322 1.00 94.19 153 PRO A O 1
ATOM 1187 N N . ALA A 1 154 ? -11.307 -2.428 22.930 1.00 90.94 154 ALA A N 1
ATOM 1188 C CA . ALA A 1 154 ? -10.597 -1.227 23.366 1.00 90.94 154 ALA A CA 1
ATOM 1189 C C . ALA A 1 154 ? -9.615 -0.731 22.296 1.00 90.94 154 ALA A C 1
ATOM 1191 O O . ALA A 1 154 ? -9.518 0.471 22.050 1.00 90.94 154 ALA A O 1
ATOM 1192 N N . VAL A 1 155 ? -8.904 -1.652 21.636 1.00 90.12 155 VAL A N 1
ATOM 1193 C CA . VAL A 1 155 ? -7.977 -1.312 20.546 1.00 90.12 155 VAL A CA 1
ATOM 1194 C C . VAL A 1 155 ? -8.729 -0.761 19.336 1.00 90.12 155 VAL A C 1
ATOM 1196 O O . VAL A 1 155 ? -8.330 0.271 18.800 1.00 90.12 155 VAL A O 1
ATOM 1199 N N . VAL A 1 156 ? -9.819 -1.413 18.922 1.00 92.00 156 VAL A N 1
ATOM 1200 C CA . VAL A 1 156 ? -10.646 -0.974 17.788 1.00 92.00 156 VAL A CA 1
ATOM 1201 C C . VAL A 1 156 ? -11.178 0.433 18.025 1.00 92.00 156 VAL A C 1
ATOM 1203 O O . VAL A 1 156 ? -10.975 1.299 17.177 1.00 92.00 156 VAL A O 1
ATOM 1206 N N . GLY A 1 157 ? -11.787 0.699 19.181 1.00 90.81 157 GLY A N 1
ATOM 1207 C CA . GLY A 1 157 ? -12.345 2.020 19.453 1.00 90.81 157 GLY A CA 1
ATOM 1208 C C . GLY A 1 157 ? -11.304 3.117 19.634 1.00 90.81 157 GLY A C 1
ATOM 1209 O O . GLY A 1 157 ? -11.518 4.232 19.164 1.00 90.81 157 GLY A O 1
ATOM 1210 N N . ALA A 1 158 ? -10.142 2.815 20.220 1.00 87.06 158 ALA A N 1
ATOM 1211 C CA . ALA A 1 158 ? -9.044 3.779 20.281 1.00 87.06 158 ALA A CA 1
ATOM 1212 C C . ALA A 1 158 ? -8.496 4.125 18.887 1.00 87.06 158 ALA A C 1
ATOM 1214 O O . ALA A 1 158 ? -8.241 5.295 18.605 1.00 87.06 158 ALA A O 1
ATOM 1215 N N . LEU A 1 159 ? -8.347 3.135 18.000 1.00 86.62 159 LEU A N 1
ATOM 1216 C CA . LEU A 1 159 ? -7.919 3.375 16.621 1.00 86.62 159 LEU A CA 1
ATOM 1217 C C . LEU A 1 159 ? -8.984 4.136 15.825 1.00 86.62 159 LEU A C 1
ATOM 1219 O O . LEU A 1 159 ? -8.646 5.109 15.157 1.00 86.62 159 LEU A O 1
ATOM 1223 N N . ALA A 1 160 ? -10.258 3.762 15.938 1.00 88.31 160 ALA A N 1
ATOM 1224 C CA . ALA A 1 160 ? -11.359 4.451 15.270 1.00 88.31 160 ALA A CA 1
ATOM 1225 C C . ALA A 1 160 ? -11.474 5.920 15.712 1.00 88.31 160 ALA A C 1
ATOM 1227 O O . ALA A 1 160 ? -11.575 6.811 14.871 1.00 88.31 160 ALA A O 1
ATOM 1228 N N . ALA A 1 161 ? -11.362 6.198 17.013 1.00 84.75 161 ALA A N 1
ATOM 1229 C CA . ALA A 1 161 ? -11.304 7.563 17.531 1.00 84.75 161 ALA A CA 1
ATOM 1230 C C . ALA A 1 161 ? -10.080 8.328 17.002 1.00 84.75 161 ALA A C 1
ATOM 1232 O O . ALA A 1 161 ? -10.195 9.491 16.628 1.00 84.75 161 ALA A O 1
ATOM 1233 N N . SER A 1 162 ? -8.916 7.669 16.909 1.00 79.00 162 SER A N 1
ATOM 1234 C CA . SER A 1 162 ? -7.674 8.300 16.432 1.00 79.00 162 SER A CA 1
ATOM 1235 C C . SER A 1 162 ? -7.740 8.787 14.994 1.00 79.00 162 SER A C 1
ATOM 1237 O O . SER A 1 162 ? -7.114 9.782 14.653 1.00 79.00 162 SER A O 1
ATOM 1239 N N . VAL A 1 163 ? -8.508 8.101 14.150 1.00 79.69 163 VAL A N 1
ATOM 1240 C CA . VAL A 1 163 ? -8.715 8.543 12.775 1.00 79.69 163 VAL A CA 1
ATOM 1241 C C . VAL A 1 163 ? -9.898 9.491 12.652 1.00 79.69 163 VAL A C 1
ATOM 1243 O O . VAL A 1 163 ? -10.016 10.105 11.611 1.00 79.69 163 VAL A O 1
ATOM 1246 N N . GLY A 1 164 ? -10.721 9.680 13.690 1.00 81.31 164 GLY A N 1
ATOM 1247 C CA . GLY A 1 164 ? -11.911 10.539 13.649 1.00 81.31 164 GLY A CA 1
ATOM 1248 C C . GLY A 1 164 ? -13.190 9.823 13.206 1.00 81.31 164 GLY A C 1
ATOM 1249 O O . GLY A 1 164 ? -14.173 10.472 12.858 1.00 81.31 164 GLY A O 1
ATOM 1250 N N . LEU A 1 165 ? -13.206 8.485 13.221 1.00 86.25 165 LEU A N 1
ATOM 1251 C CA . LEU A 1 165 ? -14.416 7.696 12.961 1.00 86.25 165 LEU A CA 1
ATOM 1252 C C . LEU A 1 165 ? -15.381 7.690 14.153 1.00 86.25 165 LEU A C 1
ATOM 1254 O O . LEU A 1 165 ? -16.565 7.428 13.967 1.00 86.25 165 LEU A O 1
ATOM 1258 N N . LEU A 1 166 ? -14.896 7.996 15.359 1.00 85.81 166 LEU A N 1
ATOM 1259 C CA . LEU A 1 166 ? -15.695 8.096 16.579 1.00 85.81 166 LEU A CA 1
ATOM 1260 C C . LEU A 1 166 ? -15.383 9.385 17.331 1.00 85.81 166 LEU A C 1
ATOM 1262 O O . LEU A 1 166 ? -14.239 9.840 17.363 1.00 85.81 166 LEU A O 1
ATOM 1266 N N . GLU A 1 167 ? -16.402 9.922 17.994 1.00 79.31 167 GLU A N 1
ATOM 1267 C CA . GLU A 1 167 ? -16.242 10.995 18.968 1.00 79.31 167 GLU A CA 1
ATOM 1268 C C . GLU A 1 167 ? -15.749 10.392 20.290 1.00 79.31 167 GLU A C 1
ATOM 1270 O O . GLU A 1 167 ? -16.512 9.856 21.095 1.00 79.31 167 GLU A O 1
ATOM 1275 N N . GLY A 1 168 ? -14.431 10.437 20.487 1.00 77.88 168 GLY A N 1
ATOM 1276 C CA . GLY A 1 168 ? -13.779 9.954 21.702 1.00 77.88 168 GLY A CA 1
ATOM 1277 C C . GLY A 1 168 ? -13.580 8.436 21.768 1.00 77.88 168 GLY A C 1
ATOM 1278 O O . GLY A 1 168 ? -14.000 7.664 20.906 1.00 77.88 168 GLY A O 1
ATOM 1279 N N . ARG A 1 169 ? -12.870 7.998 22.814 1.00 78.06 169 ARG A N 1
ATOM 1280 C CA . ARG A 1 169 ? -12.533 6.585 23.032 1.00 78.06 169 ARG A CA 1
ATOM 1281 C C . ARG A 1 169 ? -13.730 5.826 23.582 1.00 78.06 169 ARG A C 1
ATOM 1283 O O . ARG A 1 169 ? -14.177 6.093 24.693 1.00 78.06 169 ARG A O 1
ATOM 1290 N N . GLN A 1 170 ? -14.156 4.810 22.850 1.00 86.44 170 GLN A N 1
ATOM 1291 C CA . GLN A 1 170 ? -15.206 3.892 23.275 1.00 86.44 170 GLN A CA 1
ATOM 1292 C C . GLN A 1 170 ? -14.712 2.450 23.153 1.00 86.44 170 GLN A C 1
ATOM 1294 O O . GLN A 1 170 ? -13.723 2.181 22.472 1.00 86.44 170 GLN A O 1
ATOM 1299 N N . ARG A 1 171 ? -15.367 1.513 23.840 1.00 92.25 171 ARG A N 1
ATOM 1300 C CA . ARG A 1 171 ? -15.149 0.078 23.621 1.00 92.25 171 ARG A CA 1
ATOM 1301 C C . ARG A 1 171 ? -16.217 -0.409 22.673 1.00 92.25 171 ARG A C 1
ATOM 1303 O O . ARG A 1 171 ? -17.390 -0.320 23.004 1.00 92.25 171 ARG A O 1
ATOM 1310 N N . LEU A 1 172 ? -15.795 -0.934 21.537 1.00 93.88 172 LEU A N 1
ATOM 1311 C CA . LEU A 1 172 ? -16.688 -1.510 20.547 1.00 93.88 172 LEU A CA 1
ATOM 1312 C C . LEU A 1 172 ? -15.907 -2.454 19.641 1.00 93.88 172 LEU A C 1
ATOM 1314 O O . LEU A 1 172 ? -14.736 -2.232 19.331 1.00 93.88 172 LEU A O 1
ATOM 1318 N N . SER A 1 173 ? -16.557 -3.526 19.232 1.00 94.56 173 SER A N 1
ATOM 1319 C CA . SER A 1 173 ? -16.074 -4.453 18.223 1.00 94.56 173 SER A CA 1
ATOM 1320 C C . SER A 1 173 ? -16.011 -3.797 16.841 1.00 94.56 173 SER A C 1
ATOM 1322 O O . SER A 1 173 ? -16.629 -2.766 16.573 1.00 94.56 173 SER A O 1
ATOM 1324 N N . SER A 1 174 ? -15.296 -4.434 15.912 1.00 93.25 174 SER A N 1
ATOM 1325 C CA . SER A 1 174 ? -15.307 -4.021 14.505 1.00 93.25 174 SER A CA 1
ATOM 1326 C C . SER A 1 174 ? -16.698 -4.131 13.872 1.00 93.25 174 SER A C 1
ATOM 1328 O O . SER A 1 174 ? -16.999 -3.369 12.961 1.00 93.25 174 SER A O 1
ATOM 1330 N N . ALA A 1 175 ? -17.545 -5.048 14.354 1.00 94.62 175 ALA A N 1
ATOM 1331 C CA . ALA A 1 175 ? -18.917 -5.209 13.877 1.00 94.62 175 ALA A CA 1
ATOM 1332 C C . ALA A 1 175 ? -19.820 -4.052 14.339 1.00 94.62 175 ALA A C 1
ATOM 1334 O O . ALA A 1 175 ? -20.554 -3.490 13.532 1.00 94.62 175 ALA A O 1
ATOM 1335 N N . GLU A 1 176 ? -19.718 -3.647 15.608 1.00 93.81 176 GLU A N 1
ATOM 1336 C CA . GLU A 1 176 ? -20.432 -2.476 16.137 1.00 93.81 176 GLU A CA 1
ATOM 1337 C C . GLU A 1 176 ? -19.963 -1.190 15.451 1.00 93.81 176 GLU A C 1
ATOM 1339 O O . GLU A 1 176 ? -20.795 -0.395 15.019 1.00 93.81 176 GLU A O 1
ATOM 1344 N N . LEU A 1 177 ? -18.649 -1.018 15.259 1.00 92.12 177 LEU A N 1
ATOM 1345 C CA . LEU A 1 177 ? -18.115 0.116 14.501 1.00 92.12 177 LEU A CA 1
ATOM 1346 C C . LEU A 1 177 ? -18.689 0.157 13.080 1.00 92.12 177 LEU A C 1
ATOM 1348 O O . LEU A 1 177 ? -19.112 1.214 12.625 1.00 92.12 177 LEU A O 1
ATOM 1352 N N . LEU A 1 178 ? -18.729 -0.990 12.395 1.00 91.75 178 LEU A N 1
ATOM 1353 C CA . LEU A 1 178 ? -19.274 -1.092 11.043 1.00 91.75 178 LEU A CA 1
ATOM 1354 C C . LEU A 1 178 ? -20.769 -0.751 10.992 1.00 91.75 178 LEU A C 1
ATOM 1356 O O . LEU A 1 178 ? -21.204 -0.123 10.035 1.00 91.75 178 LEU A O 1
ATOM 1360 N N . SER A 1 179 ? -21.547 -1.117 12.015 1.00 91.56 179 SER A N 1
ATOM 1361 C CA . SER A 1 179 ? -22.991 -0.839 12.051 1.00 91.56 179 SER A CA 1
ATOM 1362 C C . SER A 1 179 ? -23.339 0.656 12.070 1.00 91.56 179 SER A C 1
ATOM 1364 O O . SER A 1 179 ? -24.418 1.034 11.622 1.00 91.56 179 SER A O 1
ATOM 1366 N N . GLY A 1 180 ? -22.424 1.501 12.559 1.00 85.19 180 GLY A N 1
ATOM 1367 C CA . GLY A 1 180 ? -22.571 2.960 12.599 1.00 85.19 180 GLY A CA 1
ATOM 1368 C C . GLY A 1 180 ? -21.743 3.708 11.549 1.00 85.19 180 GLY A C 1
ATOM 1369 O O . GLY A 1 180 ? -21.645 4.937 11.619 1.00 85.19 180 GLY A O 1
ATOM 1370 N N . LEU A 1 181 ? -21.105 2.989 10.620 1.00 87.25 181 LEU A N 1
ATOM 1371 C CA . LEU A 1 181 ? -20.225 3.557 9.606 1.00 87.25 181 LEU A CA 1
ATOM 1372 C C . LEU A 1 181 ? -20.896 3.530 8.232 1.00 87.25 181 LEU A C 1
ATOM 1374 O O . LEU A 1 181 ? -21.365 2.489 7.779 1.00 87.25 181 LEU A O 1
ATOM 1378 N N . ASP A 1 182 ? -20.864 4.662 7.536 1.00 87.75 182 ASP A N 1
ATOM 1379 C CA . ASP A 1 182 ? -21.197 4.743 6.119 1.00 87.75 182 ASP A CA 1
ATOM 1380 C C . ASP A 1 182 ? -19.969 5.137 5.284 1.00 87.75 182 ASP A C 1
ATOM 1382 O O . ASP A 1 182 ? -18.925 5.563 5.795 1.00 87.75 182 ASP A O 1
ATOM 1386 N N . LEU A 1 183 ? -20.081 4.934 3.970 1.00 86.56 183 LEU A N 1
ATOM 1387 C CA . LEU A 1 183 ? -18.992 5.226 3.046 1.00 86.56 183 LEU A CA 1
ATOM 1388 C C . LEU A 1 183 ? -18.652 6.729 2.987 1.00 86.56 183 LEU A C 1
ATOM 1390 O O . LEU A 1 183 ? -17.462 7.040 3.040 1.00 86.56 183 LEU A O 1
ATOM 1394 N N . PRO A 1 184 ? -19.624 7.670 2.948 1.00 89.62 184 PRO A N 1
ATOM 1395 C CA . PRO A 1 184 ? -19.322 9.101 2.980 1.00 89.62 184 PRO A CA 1
ATOM 1396 C C . PRO A 1 184 ? -18.514 9.535 4.207 1.00 89.62 184 PRO A C 1
ATOM 1398 O O . PRO A 1 184 ? -17.556 10.296 4.069 1.00 89.62 184 PRO A O 1
ATOM 1401 N N . ARG A 1 185 ? -18.853 9.034 5.401 1.00 85.62 185 ARG A N 1
ATOM 1402 C CA . ARG A 1 185 ? -18.108 9.316 6.631 1.00 85.62 185 ARG A CA 1
ATOM 1403 C C . ARG A 1 185 ? -16.703 8.742 6.557 1.00 85.62 185 ARG A C 1
ATOM 1405 O O . ARG A 1 185 ? -15.752 9.462 6.843 1.00 85.62 185 ARG A O 1
ATOM 1412 N N . LEU A 1 186 ? -16.558 7.486 6.131 1.00 86.31 186 LEU A N 1
ATOM 1413 C CA . LEU A 1 186 ? -15.244 6.864 5.955 1.00 86.31 186 LEU A CA 1
ATOM 1414 C C . LEU A 1 186 ? -14.366 7.668 4.984 1.00 86.31 186 LEU A C 1
ATOM 1416 O O . LEU A 1 186 ? -13.209 7.950 5.289 1.00 86.31 186 LEU A O 1
ATOM 1420 N N . GLU A 1 187 ? -14.918 8.074 3.840 1.00 89.06 187 GLU A N 1
ATOM 1421 C CA . GLU A 1 187 ? -14.225 8.906 2.857 1.00 89.06 187 GLU A CA 1
ATOM 1422 C C . GLU A 1 187 ? -13.793 10.247 3.439 1.00 89.06 187 GLU A C 1
ATOM 1424 O O . GLU A 1 187 ? -12.622 10.610 3.332 1.00 89.06 187 GLU A O 1
ATOM 1429 N N . ALA A 1 188 ? -14.718 10.975 4.068 1.00 86.38 188 ALA A N 1
ATOM 1430 C CA . ALA A 1 188 ? -14.435 12.274 4.666 1.00 86.38 188 ALA A CA 1
ATOM 1431 C C . ALA A 1 188 ? -13.303 12.175 5.695 1.00 86.38 188 ALA A C 1
ATOM 1433 O O . ALA A 1 188 ? -12.385 12.993 5.696 1.00 86.38 188 ALA A O 1
ATOM 1434 N N . THR A 1 189 ? -13.328 11.129 6.519 1.00 84.69 189 THR A N 1
ATOM 1435 C CA . THR A 1 189 ? -12.302 10.865 7.520 1.00 84.69 189 THR A CA 1
ATOM 1436 C C . THR A 1 189 ? -10.946 10.530 6.886 1.00 84.69 189 THR A C 1
ATOM 1438 O O . THR A 1 189 ? -9.919 11.095 7.269 1.00 84.69 189 THR A O 1
ATOM 1441 N N . CYS A 1 190 ? -10.914 9.639 5.892 1.00 85.69 190 CYS A N 1
ATOM 1442 C CA . CYS A 1 190 ? -9.665 9.154 5.304 1.00 85.69 190 CYS A CA 1
ATOM 1443 C C . CYS A 1 190 ? -9.024 10.098 4.272 1.00 85.69 190 CYS A C 1
ATOM 1445 O O . CYS A 1 190 ? -7.847 9.923 3.966 1.00 85.69 190 CYS A O 1
ATOM 1447 N N . ARG A 1 191 ? -9.751 11.102 3.766 1.00 85.50 191 ARG A N 1
ATOM 1448 C CA . ARG A 1 191 ? -9.205 12.163 2.895 1.00 85.50 191 ARG A CA 1
ATOM 1449 C C . ARG A 1 191 ? -8.329 13.179 3.636 1.00 85.50 191 ARG A C 1
ATOM 1451 O O . ARG A 1 191 ? -7.714 14.032 3.005 1.00 85.50 191 ARG A O 1
ATOM 1458 N N . THR A 1 192 ? -8.288 13.136 4.966 1.00 69.06 192 THR A N 1
ATOM 1459 C CA . THR A 1 192 ? -7.496 14.083 5.757 1.00 69.06 192 THR A CA 1
ATOM 1460 C C . THR A 1 192 ? -6.034 13.633 5.864 1.00 69.06 192 THR A C 1
ATOM 1462 O O . THR A 1 192 ? -5.744 12.497 6.232 1.00 69.06 192 THR A O 1
ATOM 1465 N N . ASP A 1 193 ? -5.085 14.536 5.597 1.00 62.69 193 ASP A N 1
ATOM 1466 C CA . ASP A 1 193 ? -3.641 14.276 5.788 1.00 62.69 193 ASP A CA 1
ATOM 1467 C C . ASP A 1 193 ? -3.231 14.204 7.271 1.00 62.69 193 ASP A C 1
ATOM 1469 O O . ASP A 1 193 ? -2.112 13.800 7.620 1.00 62.69 193 ASP A O 1
ATOM 1473 N N . HIS A 1 194 ? -4.136 14.615 8.160 1.00 60.88 194 HIS A N 1
ATOM 1474 C CA . HIS A 1 194 ? -3.895 14.739 9.584 1.00 60.88 194 HIS A CA 1
ATOM 1475 C C . HIS A 1 194 ? -4.673 13.681 10.366 1.00 60.88 194 HIS A C 1
ATOM 1477 O O . HIS A 1 194 ? -5.832 13.870 10.722 1.00 60.88 194 HIS A O 1
ATOM 1483 N N . THR A 1 195 ? -3.995 12.599 10.736 1.00 61.78 195 THR A N 1
ATOM 1484 C CA . THR A 1 195 ? -4.485 11.698 11.783 1.00 61.78 195 THR A CA 1
ATOM 1485 C C . THR A 1 195 ? -4.032 12.233 13.138 1.00 61.78 195 THR A C 1
ATOM 1487 O O . THR A 1 195 ? -2.819 12.244 13.387 1.00 61.78 195 THR A O 1
ATOM 1490 N N . PRO A 1 196 ? -4.939 12.706 14.016 1.00 61.34 196 PRO A N 1
ATOM 1491 C CA . PRO A 1 196 ? -4.551 13.012 15.384 1.00 61.34 196 PRO A CA 1
ATOM 1492 C C . PRO A 1 196 ? -3.948 11.761 16.045 1.00 61.34 196 PRO A C 1
ATOM 1494 O O . PRO A 1 196 ? -4.301 10.631 15.695 1.00 61.34 196 PRO A O 1
ATOM 1497 N N . PRO A 1 197 ? -2.991 11.926 16.971 1.00 61.97 197 PRO A N 1
ATOM 1498 C CA . PRO A 1 197 ? -2.367 10.783 17.611 1.00 61.97 197 PRO A CA 1
ATOM 1499 C C . PRO A 1 197 ? -3.428 9.930 18.313 1.00 61.97 197 PRO A C 1
ATOM 1501 O O . PRO A 1 197 ? -4.354 10.483 18.917 1.00 61.97 197 PRO A O 1
ATOM 1504 N N . PRO A 1 198 ? -3.310 8.592 18.275 1.00 63.47 198 PRO A N 1
ATOM 1505 C CA . PRO A 1 198 ? -4.237 7.736 18.990 1.00 63.47 198 PRO A CA 1
ATOM 1506 C C . PRO A 1 198 ? -4.154 8.019 20.484 1.00 63.47 198 PRO A C 1
ATOM 1508 O O . PRO A 1 198 ? -3.161 7.700 21.142 1.00 63.47 198 PRO A O 1
ATOM 1511 N N . GLN A 1 199 ? -5.208 8.646 21.006 1.00 62.34 199 GLN A N 1
ATOM 1512 C CA . GLN A 1 199 ? -5.256 9.094 22.389 1.00 62.34 199 GLN A CA 1
ATOM 1513 C C . GLN A 1 199 ? -5.125 7.893 23.322 1.00 62.34 199 GLN A C 1
ATOM 1515 O O . GLN A 1 199 ? -5.877 6.921 23.233 1.00 62.34 199 GLN A O 1
ATOM 1520 N N . GLY A 1 200 ? -4.136 7.967 24.207 1.00 61.41 200 GLY A N 1
ATOM 1521 C CA . GLY A 1 200 ? -3.824 7.009 25.257 1.00 61.41 200 GLY A CA 1
ATOM 1522 C C . GLY A 1 200 ? -3.662 5.544 24.871 1.00 61.41 200 GLY A C 1
ATOM 1523 O O . GLY A 1 200 ? -3.891 4.705 25.735 1.00 61.41 200 GLY A O 1
ATOM 1524 N N . LEU A 1 201 ? -3.265 5.219 23.635 1.00 68.81 201 LEU A N 1
ATOM 1525 C CA . LEU A 1 201 ? -2.567 3.949 23.396 1.00 68.81 201 LEU A CA 1
ATOM 1526 C C . LEU A 1 201 ? -1.205 3.975 24.123 1.00 68.81 201 LEU A C 1
ATOM 1528 O O . LEU A 1 201 ? -0.621 5.047 24.260 1.00 68.81 201 LEU A O 1
ATOM 1532 N N . PRO A 1 202 ? -0.649 2.825 24.546 1.00 60.22 202 PRO A N 1
ATOM 1533 C CA . PRO A 1 202 ? 0.582 2.756 25.348 1.00 60.22 202 PRO A CA 1
ATOM 1534 C C . PRO A 1 202 ? 1.871 3.178 24.619 1.00 60.22 202 PRO A C 1
ATOM 1536 O O . PRO A 1 202 ? 2.934 3.226 25.226 1.00 60.22 202 PRO A O 1
ATOM 1539 N N . TRP A 1 203 ? 1.794 3.485 23.325 1.00 60.62 203 TRP A N 1
ATOM 1540 C CA . TRP A 1 203 ? 2.870 4.110 22.536 1.00 60.62 203 TRP A CA 1
ATOM 1541 C C . TRP A 1 203 ? 2.631 5.596 22.267 1.00 60.62 203 TRP A C 1
ATOM 1543 O O . TRP A 1 203 ? 3.435 6.242 21.598 1.00 60.62 203 TRP A O 1
ATOM 1553 N N . GLY A 1 204 ? 1.515 6.131 22.754 1.00 56.12 204 GLY A N 1
ATOM 1554 C CA . GLY A 1 204 ? 1.299 7.557 22.895 1.00 56.12 204 GLY A CA 1
ATOM 1555 C C . GLY A 1 204 ? 1.876 8.019 24.227 1.00 56.12 204 GLY A C 1
ATOM 1556 O O . GLY A 1 204 ? 1.859 7.294 25.217 1.00 56.12 204 GLY A O 1
ATOM 1557 N N . GLU A 1 205 ? 2.381 9.241 24.261 1.00 51.97 205 GLU A N 1
ATOM 1558 C CA . GLU A 1 205 ? 2.961 9.817 25.474 1.00 51.97 205 GLU A CA 1
ATOM 1559 C C . GLU A 1 205 ? 1.888 10.238 26.517 1.00 51.97 205 GLU A C 1
ATOM 1561 O O . GLU A 1 205 ? 2.250 10.690 27.596 1.00 51.97 205 GLU A O 1
ATOM 1566 N N . ASP A 1 206 ? 0.598 10.008 26.222 1.00 57.34 206 ASP A N 1
ATOM 1567 C CA . ASP A 1 206 ? -0.557 10.108 27.135 1.00 57.34 206 ASP A CA 1
ATOM 1568 C C . ASP A 1 206 ? -1.140 8.716 27.451 1.00 57.34 206 ASP A C 1
ATOM 1570 O O . ASP A 1 206 ? -2.359 8.529 27.464 1.00 57.34 206 ASP A O 1
ATOM 1574 N N . ALA A 1 207 ? -0.276 7.704 27.595 1.00 62.97 207 ALA A N 1
ATOM 1575 C CA . ALA A 1 207 ? -0.674 6.318 27.830 1.00 62.97 207 ALA A CA 1
ATOM 1576 C C . ALA A 1 207 ? -1.712 6.231 28.960 1.00 62.97 207 ALA A C 1
ATOM 1578 O O . ALA A 1 207 ? -1.434 6.546 30.115 1.00 62.97 207 ALA A O 1
ATOM 1579 N N . ALA A 1 208 ? -2.916 5.788 28.609 1.00 65.44 208 ALA A N 1
ATOM 1580 C CA . ALA A 1 208 ? -4.016 5.619 29.542 1.00 65.44 208 ALA A CA 1
ATOM 1581 C C . ALA A 1 208 ? -4.382 4.134 29.594 1.00 65.44 208 ALA A C 1
ATOM 1583 O O . ALA A 1 208 ? -4.251 3.442 28.577 1.00 65.44 208 ALA A O 1
ATOM 1584 N N . PRO A 1 209 ? -4.870 3.618 30.734 1.00 68.12 209 PRO A N 1
ATOM 1585 C CA . PRO A 1 209 ? -5.438 2.278 30.763 1.00 68.12 209 PRO A CA 1
ATOM 1586 C C . PRO A 1 209 ? -6.564 2.155 29.718 1.00 68.12 209 PRO A C 1
ATOM 1588 O O . PRO A 1 209 ? -7.154 3.168 29.308 1.00 68.12 209 PRO A O 1
ATOM 1591 N N . PRO A 1 210 ? -6.867 0.938 29.233 1.00 73.12 210 PRO A N 1
ATOM 1592 C CA . PRO A 1 210 ? -8.022 0.745 28.367 1.00 73.12 210 PRO A CA 1
ATOM 1593 C C . PRO A 1 210 ? -9.280 1.284 29.074 1.00 73.12 210 PRO A C 1
ATOM 1595 O O . PRO A 1 210 ? -9.374 1.176 30.299 1.00 73.12 210 PRO A O 1
ATOM 1598 N N . PRO A 1 211 ? -10.244 1.880 28.343 1.00 75.19 211 PRO A N 1
ATOM 1599 C CA . PRO A 1 211 ? -11.523 2.263 28.941 1.00 75.19 211 PRO A CA 1
ATOM 1600 C C . PRO A 1 211 ? -12.134 1.065 29.696 1.00 75.19 211 PRO A C 1
ATOM 1602 O O . PRO A 1 211 ? -11.934 -0.077 29.257 1.00 75.19 211 PRO A O 1
ATOM 1605 N N . PRO A 1 212 ? -12.848 1.290 30.813 1.00 75.81 212 PRO A N 1
ATOM 1606 C CA . PRO A 1 212 ? -13.455 0.207 31.579 1.00 75.81 212 PRO A CA 1
ATOM 1607 C C . PRO A 1 212 ? -14.453 -0.556 30.708 1.00 75.81 212 PRO A C 1
ATOM 1609 O O . PRO A 1 212 ? -15.150 0.039 29.882 1.00 75.81 212 PRO A O 1
ATOM 1612 N N . ALA A 1 213 ? -14.505 -1.880 30.863 1.00 73.12 213 ALA A N 1
ATOM 1613 C CA . ALA A 1 213 ? -15.567 -2.669 30.253 1.00 73.12 213 ALA A CA 1
ATOM 1614 C C . ALA A 1 213 ? -16.929 -2.158 30.751 1.00 73.12 213 ALA A C 1
ATOM 1616 O O . ALA A 1 213 ? -17.018 -1.769 31.919 1.00 73.12 213 ALA A O 1
ATOM 1617 N N . PRO A 1 214 ? -17.975 -2.135 29.901 1.00 67.00 214 PRO A N 1
ATOM 1618 C CA . PRO A 1 214 ? -19.315 -1.839 30.387 1.00 67.00 214 PRO A CA 1
ATOM 1619 C C . PRO A 1 214 ? -19.626 -2.779 31.554 1.00 67.00 214 PRO A C 1
ATOM 1621 O O . PRO A 1 214 ? -19.322 -3.975 31.488 1.00 67.00 214 PRO A O 1
ATOM 1624 N N . HIS A 1 215 ? -20.176 -2.232 32.640 1.00 54.56 215 HIS A N 1
ATOM 1625 C CA . HIS A 1 215 ? -20.626 -3.050 33.756 1.00 54.56 215 HIS A CA 1
ATOM 1626 C C . HIS A 1 215 ? -21.630 -4.068 33.212 1.00 54.56 215 HIS A C 1
ATOM 1628 O O . HIS A 1 215 ? -22.648 -3.698 32.633 1.00 54.56 215 HIS A O 1
ATOM 1634 N N . CYS A 1 216 ? -21.328 -5.355 33.380 1.00 46.81 216 CYS A N 1
ATOM 1635 C CA . CYS A 1 216 ? -22.302 -6.424 33.207 1.00 46.81 216 CYS A CA 1
ATOM 1636 C C . CYS A 1 216 ? -23.272 -6.341 34.399 1.00 46.81 216 CYS A C 1
ATOM 1638 O O . CYS A 1 216 ? -23.156 -7.108 35.347 1.00 46.81 216 CYS A O 1
ATOM 1640 N N . GLY A 1 217 ? -24.113 -5.308 34.416 1.00 46.78 217 GLY A N 1
ATOM 1641 C CA . GLY A 1 217 ? -25.127 -5.053 35.432 1.00 46.78 217 GLY A CA 1
ATOM 1642 C C . GLY A 1 217 ? -26.492 -5.043 34.761 1.00 46.78 217 GLY A C 1
ATOM 1643 O O . GLY A 1 217 ? -26.729 -4.229 33.873 1.00 46.78 217 GLY A O 1
ATOM 1644 N N . ASP A 1 218 ? -27.328 -5.990 35.177 1.00 46.09 218 ASP A N 1
ATOM 1645 C CA . ASP A 1 218 ? -28.768 -6.105 34.946 1.00 46.09 218 ASP A CA 1
ATOM 1646 C C . ASP A 1 218 ? -29.239 -6.270 33.493 1.00 46.09 218 ASP A C 1
ATOM 1648 O O . ASP A 1 218 ? -29.976 -5.459 32.933 1.00 46.09 218 ASP A O 1
ATOM 1652 N N . ARG A 1 219 ? -28.947 -7.443 32.909 1.00 46.81 219 ARG A N 1
ATOM 1653 C CA . ARG A 1 219 ? -29.998 -8.097 32.112 1.00 46.81 219 ARG A CA 1
ATOM 1654 C C . ARG A 1 219 ? -31.048 -8.566 33.111 1.00 46.81 219 ARG A C 1
ATOM 1656 O O . ARG A 1 219 ? -30.839 -9.591 33.747 1.00 46.81 219 ARG A O 1
ATOM 1663 N N . GLY A 1 220 ? -32.090 -7.753 33.276 1.00 41.38 220 GLY A N 1
ATOM 1664 C CA . GLY A 1 220 ? -33.176 -7.976 34.220 1.00 41.38 220 GLY A CA 1
ATOM 1665 C C . GLY A 1 220 ? -33.663 -9.421 34.210 1.00 41.38 220 GLY A C 1
ATOM 1666 O O . GLY A 1 220 ? -34.151 -9.923 33.197 1.00 41.38 220 GLY A O 1
ATOM 1667 N N . GLU A 1 221 ? -33.525 -10.072 35.359 1.00 46.50 221 GLU A N 1
ATOM 1668 C CA . GLU A 1 221 ? -34.514 -11.037 35.809 1.00 46.50 221 GLU A CA 1
ATOM 1669 C C . GLU A 1 221 ? -35.804 -10.247 36.025 1.00 46.50 221 GLU A C 1
ATOM 1671 O O . GLU A 1 221 ? -35.957 -9.615 37.059 1.00 46.50 221 GLU A O 1
ATOM 1676 N N . ASP A 1 222 ? -36.691 -10.201 35.034 1.00 46.81 222 ASP A N 1
ATOM 1677 C CA . ASP A 1 222 ? -38.109 -9.989 35.308 1.00 46.81 222 ASP A CA 1
ATOM 1678 C C . ASP A 1 222 ? -38.992 -10.425 34.134 1.00 46.81 222 ASP A C 1
ATOM 1680 O O . ASP A 1 222 ? -38.730 -10.111 32.972 1.00 46.81 222 ASP A O 1
ATOM 1684 N N . ALA A 1 223 ? -40.080 -11.101 34.518 1.00 38.72 223 ALA A N 1
ATOM 1685 C CA . ALA A 1 223 ? -41.250 -11.536 33.750 1.00 38.72 223 ALA A CA 1
ATOM 1686 C C . ALA A 1 223 ? -41.263 -12.995 33.250 1.00 38.72 223 ALA A C 1
ATOM 1688 O O . ALA A 1 223 ? -41.260 -13.278 32.052 1.00 38.72 223 ALA A O 1
ATOM 1689 N N . ALA A 1 224 ? -41.423 -13.920 34.201 1.00 40.03 224 ALA A N 1
ATOM 1690 C CA . ALA A 1 224 ? -42.336 -15.049 34.023 1.00 40.03 224 ALA A CA 1
ATOM 1691 C C . ALA A 1 224 ? -43.729 -14.656 34.554 1.00 40.03 224 ALA A C 1
ATOM 1693 O O . ALA A 1 224 ? -43.819 -14.081 35.643 1.00 40.03 224 ALA A O 1
ATOM 1694 N N . PRO A 1 225 ? -44.804 -14.971 33.824 1.00 55.31 225 PRO A N 1
ATOM 1695 C CA . PRO A 1 225 ? -46.020 -15.509 34.419 1.00 55.31 225 PRO A CA 1
ATOM 1696 C C . PRO A 1 225 ? -46.087 -17.034 34.267 1.00 55.31 225 PRO A C 1
ATOM 1698 O O . PRO A 1 225 ? -45.702 -17.550 33.191 1.00 55.31 225 PRO A O 1
#

Secondary structure (DSSP, 8-state):
--TTTSPP-SPPPPP--TTTT----S-BTTBPPPEE----SSEEE--BSSS---EEEHHHHT-S-EEE-TTSPBPHHHHHHHHHHHTT--EEEEEGGGGGGHHHHHHHHHHTTPPPPEEEEEPPPB-TTSPBP-GGGT---HHHHHHTT--HHHHHHHHHHHHTSSSS-----HHHHHHT--HHHHHHHHT-S-----TT-TTSTT--PPPPPPP----------

Radius of gyration: 22.79 Å; chains: 1; bounding box: 76×32×61 Å